Protein AF-A0A7G2C4F8-F1 (afdb_monomer_lite)

Foldseek 3Di:
DDDDDDDDDDDDDDDDDDDDDDDDDDDDDDDDDDDDDDDDDDDDDDDDDDDDDDDDDDDDDDDPCVQPLVCVVPVVVPQLSVVVVVLVVLVVVLVVVVVVVNVVSVVVNVPDDLEEETPCPPPADALVRVVVSQVSVQVVVVVVCVVQVKDWDKDWDWDDDQFKIKIKIKIFIQNPPDPDTDTDIDIHIYMYTHNNDD

pLDDT: mean 73.01, std 25.83, range [29.92, 98.0]

Sequence (198 aa):
MVTLSCLFHRHALRPLFAGFLLPHFFFFSNCSSKNRNIVMGCKSTKTKDSHTGGGAGGKASPQNESSEFLILANKQQHPVAKKLLEEWTTFAVVQEKRHAGDQAAVQAYQQRSKDVWADTENQPVTHRSVDYVGKVFLEYIRADLLERGWGGNFDYKVAGVTTQGFLKANVNVDTAFSDEPEEVEWEIKIHYHSSGAS

Radius of gyration: 28.95 Å; chains: 1; bounding box: 80×66×76 Å

Organism: NCBI:txid59799

Secondary structure (DSSP, 8-state):
-------------------------------------------------------------S--TT-HHHIIIIIS--HHHHHHHHHHHHHHHHHHHHHTT-HHHHHHHHTS-SEEE---SSS-B-HHHHHHHHHHHHHHHHHHHHHHT-EEEEEEEEEEETTEEEEEEEEEEE--SSSS--EEEEEEEEEEEB-S--

Structure (mmCIF, N/CA/C/O backbone):
data_AF-A0A7G2C4F8-F1
#
_entry.id   AF-A0A7G2C4F8-F1
#
loop_
_atom_site.group_PDB
_atom_site.id
_atom_site.type_symbol
_atom_site.label_atom_id
_atom_site.label_alt_id
_atom_site.label_comp_id
_atom_site.label_asym_id
_atom_site.label_entity_id
_atom_site.label_seq_id
_atom_site.pdbx_PDB_ins_code
_atom_site.Cartn_x
_atom_site.Cartn_y
_atom_site.Cartn_z
_atom_site.occupancy
_atom_site.B_iso_or_equiv
_atom_site.auth_seq_id
_atom_site.auth_comp_id
_atom_site.auth_asym_id
_atom_site.auth_atom_id
_atom_site.pdbx_PDB_model_num
ATOM 1 N N . MET A 1 1 ? 50.134 22.889 -9.874 1.00 39.91 1 MET A N 1
ATOM 2 C CA . MET A 1 1 ? 50.174 22.352 -11.255 1.00 39.91 1 MET A CA 1
ATOM 3 C C . MET A 1 1 ? 50.370 20.854 -11.103 1.00 39.91 1 MET A C 1
ATOM 5 O O . MET A 1 1 ? 51.349 20.477 -10.488 1.00 39.91 1 MET A O 1
ATOM 9 N N . VAL A 1 2 ? 49.427 19.977 -11.435 1.00 32.22 2 VAL A N 1
ATOM 10 C CA . VAL A 1 2 ? 48.819 19.785 -12.757 1.00 32.22 2 VAL A CA 1
ATOM 11 C C . VAL A 1 2 ? 47.361 19.334 -12.604 1.00 32.22 2 VAL A C 1
ATOM 13 O O . VAL A 1 2 ? 47.056 18.429 -11.835 1.00 32.22 2 VAL A O 1
ATOM 16 N N . THR A 1 3 ? 46.483 20.000 -13.347 1.00 37.62 3 THR A N 1
ATOM 17 C CA . THR A 1 3 ? 45.072 19.677 -13.578 1.00 37.62 3 THR A CA 1
ATOM 18 C C . THR A 1 3 ? 44.999 18.650 -14.707 1.00 37.62 3 THR A C 1
ATOM 20 O O . THR A 1 3 ? 45.651 18.859 -15.730 1.00 37.62 3 THR A O 1
ATOM 23 N N . LEU A 1 4 ? 44.206 17.583 -14.579 1.00 29.92 4 LEU A N 1
ATOM 24 C CA . LEU A 1 4 ? 43.887 16.713 -15.715 1.00 29.92 4 LEU A CA 1
ATOM 25 C C . LEU A 1 4 ? 42.368 16.558 -15.835 1.00 29.92 4 LEU A C 1
ATOM 27 O O . LEU A 1 4 ? 41.741 15.740 -15.168 1.00 29.92 4 LEU A O 1
ATOM 31 N N . SER A 1 5 ? 41.793 17.414 -16.676 1.00 32.53 5 SER A N 1
ATOM 32 C CA . SER A 1 5 ? 40.416 17.341 -17.155 1.00 32.53 5 SER A CA 1
ATOM 33 C C . SER A 1 5 ? 40.373 16.432 -18.382 1.00 32.53 5 SER A C 1
ATOM 35 O O . SER A 1 5 ? 41.023 16.735 -19.382 1.00 32.53 5 SER A O 1
ATOM 37 N N . CYS A 1 6 ? 39.589 15.356 -18.348 1.00 31.48 6 CYS A N 1
ATOM 38 C CA . CYS A 1 6 ? 39.268 14.591 -19.553 1.00 31.48 6 CYS A CA 1
ATOM 39 C C . CYS A 1 6 ? 37.995 15.159 -20.191 1.00 31.48 6 CYS A C 1
ATOM 41 O O . CYS A 1 6 ? 36.884 14.965 -19.701 1.00 31.48 6 CYS A O 1
ATOM 43 N N . LEU A 1 7 ? 38.195 15.896 -21.285 1.00 36.47 7 LEU A N 1
ATOM 44 C CA . LEU A 1 7 ? 37.170 16.365 -22.212 1.00 36.47 7 LEU A CA 1
ATOM 45 C C . LEU A 1 7 ? 36.640 15.177 -23.037 1.00 36.47 7 LEU A C 1
ATOM 47 O O . LEU A 1 7 ? 37.412 14.499 -23.713 1.00 36.47 7 LEU A O 1
ATOM 51 N N . PHE A 1 8 ? 35.323 14.968 -23.043 1.00 31.22 8 PHE A N 1
ATOM 52 C CA . PHE A 1 8 ? 34.646 14.105 -24.013 1.00 31.22 8 PHE A CA 1
ATOM 53 C C . PHE A 1 8 ? 34.633 14.784 -25.391 1.00 31.22 8 PHE A C 1
ATOM 55 O O . PHE A 1 8 ? 34.023 15.841 -25.559 1.00 31.22 8 PHE A O 1
ATOM 62 N N . HIS A 1 9 ? 35.266 14.166 -26.390 1.00 32.91 9 HIS A N 1
ATOM 63 C CA . HIS A 1 9 ? 35.095 14.530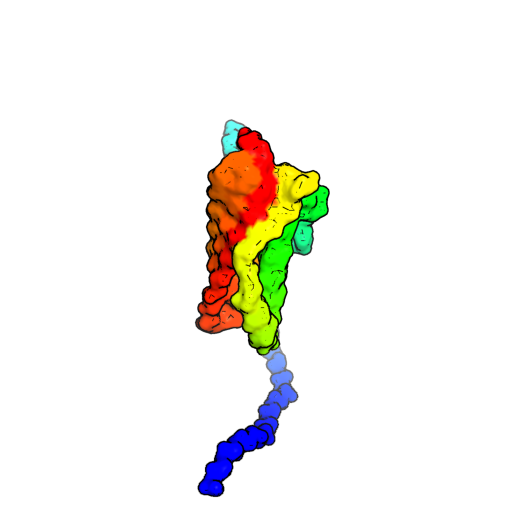 -27.795 1.00 32.91 9 HIS A CA 1
ATOM 64 C C . HIS A 1 9 ? 34.116 13.550 -28.449 1.00 32.91 9 HIS A C 1
ATOM 66 O O . HIS A 1 9 ? 34.386 12.356 -28.571 1.00 32.91 9 HIS A O 1
ATOM 72 N N . ARG A 1 10 ? 32.948 14.070 -28.839 1.00 35.94 10 ARG A N 1
ATOM 73 C CA . ARG A 1 10 ? 31.963 13.388 -29.683 1.00 35.94 10 ARG A CA 1
ATOM 74 C C . ARG A 1 10 ? 32.579 13.132 -31.058 1.00 35.94 10 ARG A C 1
ATOM 76 O O . ARG A 1 10 ? 32.946 14.088 -31.732 1.00 35.94 10 ARG A O 1
ATOM 83 N N . HIS A 1 11 ? 32.562 11.886 -31.519 1.00 36.53 11 HIS A N 1
ATOM 84 C CA . HIS A 1 11 ? 32.565 11.602 -32.949 1.00 36.53 11 HIS A CA 1
ATOM 85 C C . HIS A 1 11 ? 31.383 10.708 -33.305 1.00 36.53 11 HIS A C 1
ATOM 87 O O . HIS A 1 11 ? 31.214 9.606 -32.792 1.00 36.53 11 HIS A O 1
ATOM 93 N N . ALA A 1 12 ? 30.536 11.266 -34.163 1.00 36.78 12 ALA A N 1
ATOM 94 C CA . ALA A 1 12 ? 29.378 10.641 -34.761 1.00 36.78 12 ALA A CA 1
ATOM 95 C C . ALA A 1 12 ? 29.803 9.667 -35.864 1.00 36.78 12 ALA A C 1
ATOM 97 O O . ALA A 1 12 ? 30.591 10.048 -36.726 1.00 36.78 12 ALA A O 1
ATOM 98 N N . LEU A 1 13 ? 29.193 8.481 -35.897 1.00 36.38 13 LEU A N 1
ATOM 99 C CA . LEU A 1 13 ? 29.071 7.663 -37.102 1.00 36.38 13 LEU A CA 1
ATOM 100 C C . LEU A 1 13 ? 27.675 7.020 -37.133 1.00 36.38 13 LEU A C 1
ATOM 102 O O . LEU A 1 13 ? 27.324 6.191 -36.299 1.00 36.38 13 LEU A O 1
ATOM 106 N N . ARG A 1 14 ? 26.874 7.466 -38.106 1.00 40.66 14 ARG A N 1
ATOM 107 C CA . ARG A 1 14 ? 25.650 6.817 -38.598 1.00 40.66 14 ARG A CA 1
ATOM 108 C C . ARG A 1 14 ? 26.023 5.614 -39.478 1.00 40.66 14 ARG A C 1
ATOM 110 O O . ARG A 1 14 ? 27.001 5.713 -40.216 1.00 40.66 14 ARG A O 1
ATOM 117 N N . PRO A 1 15 ? 25.138 4.615 -39.579 1.00 41.50 15 PRO A N 1
ATOM 118 C CA . PRO A 1 15 ? 24.828 3.990 -40.869 1.00 41.50 15 PRO A CA 1
ATOM 119 C C . PRO A 1 15 ? 23.318 4.145 -41.149 1.00 41.50 15 PRO A C 1
ATOM 121 O O . PRO A 1 15 ? 22.481 3.825 -40.315 1.00 41.50 15 PRO A O 1
ATOM 124 N N . LEU A 1 16 ? 22.906 4.927 -42.152 1.00 38.81 16 LEU A N 1
ATOM 125 C CA . LEU A 1 16 ? 22.631 4.514 -43.540 1.00 38.81 16 LEU A CA 1
ATOM 126 C C . LEU A 1 16 ? 21.684 3.303 -43.660 1.00 38.81 16 LEU A C 1
ATOM 128 O O . LEU A 1 16 ? 22.104 2.156 -43.733 1.00 38.81 16 LEU A O 1
ATOM 132 N N . PHE A 1 17 ? 20.390 3.627 -43.737 1.00 34.94 17 PHE A N 1
ATOM 133 C CA . PHE A 1 17 ? 19.327 2.838 -44.363 1.00 34.94 17 PHE A CA 1
ATOM 134 C C . PHE A 1 17 ? 19.481 2.886 -45.894 1.00 34.94 17 PHE A C 1
ATOM 136 O O . PHE A 1 17 ? 19.516 3.990 -46.435 1.00 34.94 17 PHE A O 1
ATOM 143 N N . ALA A 1 18 ? 19.497 1.733 -46.576 1.00 33.59 18 ALA A N 1
ATOM 144 C CA . ALA A 1 18 ? 18.970 1.537 -47.941 1.00 33.59 18 ALA A CA 1
ATOM 145 C C . ALA A 1 18 ? 19.152 0.079 -48.425 1.00 33.59 18 ALA A C 1
ATOM 147 O O . ALA A 1 18 ? 20.214 -0.503 -48.233 1.00 33.59 18 ALA A O 1
ATOM 148 N N . GLY A 1 19 ? 18.138 -0.452 -49.124 1.00 32.53 19 GLY A N 1
ATOM 149 C CA . GLY A 1 19 ? 18.163 -1.716 -49.889 1.00 32.53 19 GLY A CA 1
ATOM 150 C C . GLY A 1 19 ? 17.173 -2.743 -49.327 1.00 32.53 19 GLY A C 1
ATOM 151 O O . GLY A 1 19 ? 17.506 -3.459 -48.397 1.00 32.53 19 GLY A O 1
ATOM 152 N N . PHE A 1 20 ? 15.885 -2.770 -49.690 1.00 36.44 20 PHE A N 1
ATOM 153 C CA . PHE A 1 20 ? 15.313 -3.111 -51.005 1.00 36.44 20 PHE A CA 1
ATOM 154 C C . PHE A 1 20 ? 15.912 -4.395 -51.599 1.00 36.44 20 PHE A C 1
ATOM 156 O O . PHE A 1 20 ? 17.009 -4.337 -52.140 1.00 36.44 20 PHE A O 1
ATOM 163 N N . LEU A 1 21 ? 15.171 -5.513 -51.500 1.00 37.00 21 LEU A N 1
ATOM 164 C CA . LEU A 1 21 ? 15.036 -6.587 -52.506 1.00 37.00 21 LEU A CA 1
ATOM 165 C C . LEU A 1 21 ? 14.100 -7.710 -51.990 1.00 37.00 21 LEU A C 1
ATOM 167 O O . LEU A 1 21 ? 14.488 -8.562 -51.199 1.00 37.00 21 LEU A O 1
ATOM 171 N N . LEU A 1 22 ? 12.851 -7.700 -52.470 1.00 40.34 22 LEU A N 1
ATOM 172 C CA . LEU A 1 22 ? 12.051 -8.905 -52.768 1.00 40.34 22 LEU A CA 1
ATOM 173 C C . LEU A 1 22 ? 12.668 -9.581 -54.016 1.00 40.34 22 LEU A C 1
ATOM 175 O O . LEU A 1 22 ? 13.232 -8.835 -54.825 1.00 40.34 22 LEU A O 1
ATOM 179 N N . PRO A 1 23 ? 12.540 -10.912 -54.260 1.00 48.38 23 PRO A N 1
ATOM 180 C CA . PRO A 1 23 ? 11.245 -11.492 -54.664 1.00 48.38 23 PRO A CA 1
ATOM 181 C C . PRO A 1 23 ? 11.036 -13.019 -54.430 1.00 48.38 23 PRO A C 1
ATOM 183 O O . PRO A 1 23 ? 11.896 -13.724 -53.920 1.00 48.38 23 PRO A O 1
ATOM 186 N N . HIS A 1 24 ? 9.875 -13.489 -54.919 1.00 39.69 24 HIS A N 1
ATOM 187 C CA . HIS A 1 24 ? 9.502 -14.853 -55.358 1.00 39.69 24 HIS A CA 1
ATOM 188 C C . HIS A 1 24 ? 8.609 -15.728 -54.457 1.00 39.69 24 HIS A C 1
ATOM 190 O O . HIS A 1 24 ? 9.049 -16.541 -53.654 1.00 39.69 24 HIS A O 1
ATOM 196 N N . PHE A 1 25 ? 7.302 -15.582 -54.714 1.00 37.16 25 PHE A N 1
ATOM 197 C CA . PHE A 1 25 ? 6.383 -16.640 -55.155 1.00 37.16 25 PHE A CA 1
ATOM 198 C C . PHE A 1 25 ? 6.901 -18.087 -55.098 1.00 37.16 25 PHE A C 1
ATOM 200 O O . PHE A 1 25 ? 7.722 -18.479 -55.921 1.00 37.16 25 PHE A O 1
ATOM 207 N N . PHE A 1 26 ? 6.240 -18.915 -54.286 1.00 38.44 26 PHE A N 1
ATOM 208 C CA . PHE A 1 26 ? 5.950 -20.300 -54.653 1.00 38.44 26 PHE A CA 1
ATOM 209 C C . PHE A 1 26 ? 4.481 -20.619 -54.365 1.00 38.44 26 PHE A C 1
ATOM 211 O O . PHE A 1 26 ? 4.021 -20.629 -53.227 1.00 38.44 26 PHE A O 1
ATOM 218 N N . PHE A 1 27 ? 3.757 -20.859 -55.454 1.00 36.06 27 PHE A N 1
ATOM 219 C CA . PHE A 1 27 ? 2.474 -21.543 -55.501 1.00 36.06 27 PHE A CA 1
ATOM 220 C C . PHE A 1 27 ? 2.766 -23.048 -55.466 1.00 36.06 27 PHE A C 1
ATOM 222 O O . PHE A 1 27 ? 3.510 -23.530 -56.317 1.00 36.06 27 PHE A O 1
ATOM 229 N N . PHE A 1 28 ? 2.138 -23.801 -54.564 1.00 40.38 28 PHE A N 1
ATOM 230 C CA . PHE A 1 28 ? 1.872 -25.218 -54.808 1.00 40.38 28 PHE A CA 1
ATOM 231 C C . PHE A 1 28 ? 0.409 -25.524 -54.508 1.00 40.38 28 PHE A C 1
ATOM 233 O O . PHE A 1 28 ? -0.059 -25.504 -53.374 1.00 40.38 28 PHE A O 1
ATOM 240 N N . SER A 1 29 ? -0.297 -25.782 -55.603 1.00 37.78 29 SER A N 1
ATOM 241 C CA . SER A 1 29 ? -1.571 -26.475 -55.675 1.00 37.78 29 SER A CA 1
ATOM 242 C C . SER A 1 29 ? -1.352 -27.958 -55.377 1.00 37.78 29 SER A C 1
ATOM 244 O O . SER A 1 29 ? -0.444 -28.563 -55.947 1.00 37.78 29 SER A O 1
ATOM 246 N N . ASN A 1 30 ? -2.215 -28.560 -54.559 1.00 35.09 30 ASN A N 1
ATOM 247 C CA . ASN A 1 30 ? -2.731 -29.885 -54.887 1.00 35.09 30 ASN A CA 1
ATOM 248 C C . ASN A 1 30 ? -4.078 -30.142 -54.201 1.00 35.09 30 ASN A C 1
ATOM 250 O O . ASN A 1 30 ? -4.173 -30.332 -52.991 1.00 35.09 30 ASN A O 1
ATOM 254 N N . CYS A 1 31 ? -5.125 -30.162 -55.020 1.00 34.06 31 CYS A N 1
ATOM 255 C CA . CYS A 1 31 ? -6.370 -30.859 -54.736 1.00 34.06 31 CYS A CA 1
ATOM 256 C C . CYS A 1 31 ? -6.148 -32.366 -54.925 1.00 34.06 31 CYS A C 1
ATOM 258 O O . CYS A 1 31 ? -5.639 -32.779 -55.963 1.00 34.06 31 CYS A O 1
ATOM 260 N N . SER A 1 32 ? -6.641 -33.199 -54.008 1.00 35.41 32 SER A N 1
ATOM 261 C CA . SER A 1 32 ? -7.098 -34.539 -54.384 1.00 35.41 32 SER A CA 1
ATOM 262 C C . SER A 1 32 ? -8.288 -34.977 -53.539 1.00 35.41 32 SER A C 1
ATOM 264 O O . SER A 1 32 ? -8.357 -34.772 -52.331 1.00 35.41 32 SER A O 1
ATOM 266 N N . SER A 1 33 ? -9.255 -35.528 -54.258 1.00 36.47 33 SER A N 1
ATOM 267 C CA . SER A 1 33 ? -10.646 -35.786 -53.915 1.00 36.47 33 SER A CA 1
ATOM 268 C C . SER A 1 33 ? -10.858 -37.266 -53.592 1.00 36.47 33 SER A C 1
ATOM 270 O O . SER A 1 33 ? -10.299 -38.109 -54.292 1.00 36.47 33 SER A O 1
ATOM 272 N N . LYS A 1 34 ? -11.721 -37.582 -52.610 1.00 37.16 34 LYS A N 1
ATOM 273 C CA . LYS A 1 34 ? -12.908 -38.464 -52.766 1.00 37.16 34 LYS A CA 1
ATOM 274 C C . LYS A 1 34 ? -13.505 -38.913 -51.420 1.00 37.16 34 LYS A C 1
ATOM 276 O O . LYS A 1 34 ? -13.040 -39.847 -50.782 1.00 37.16 34 LYS A O 1
ATOM 281 N N . ASN A 1 35 ? -14.599 -38.248 -51.058 1.00 40.53 35 ASN A N 1
ATOM 282 C CA . ASN A 1 35 ? -15.946 -38.797 -50.856 1.00 40.53 35 ASN A CA 1
ATOM 283 C C . ASN A 1 35 ? -16.100 -40.271 -50.400 1.00 40.53 35 ASN A C 1
ATOM 285 O O . ASN A 1 35 ? -15.883 -41.176 -51.206 1.00 40.53 35 ASN A O 1
ATOM 289 N N . ARG A 1 36 ? -16.680 -40.493 -49.207 1.00 40.25 36 ARG A N 1
ATOM 290 C CA . ARG A 1 36 ? -17.703 -41.535 -48.972 1.00 40.25 36 ARG A CA 1
ATOM 291 C C . ARG A 1 36 ? -18.763 -41.059 -47.970 1.00 40.25 36 ARG A C 1
ATOM 293 O O . ARG A 1 36 ? -18.469 -40.387 -46.991 1.00 40.25 36 ARG A O 1
ATOM 300 N N . ASN A 1 37 ? -19.995 -41.420 -48.311 1.00 35.03 37 ASN A N 1
ATOM 301 C CA . ASN A 1 37 ? -21.278 -41.037 -47.737 1.00 35.03 37 ASN A CA 1
ATOM 302 C C . ASN A 1 37 ? -21.539 -41.606 -46.325 1.00 35.03 37 ASN A C 1
ATOM 304 O O . ASN A 1 37 ? -21.193 -42.750 -46.049 1.00 35.03 37 ASN A O 1
ATOM 308 N N . ILE A 1 38 ? -22.211 -40.781 -45.507 1.00 46.59 38 ILE A N 1
ATOM 309 C CA . ILE A 1 38 ? -23.450 -41.012 -44.724 1.00 46.59 38 ILE A CA 1
ATOM 310 C C . ILE A 1 38 ? -23.723 -42.442 -44.223 1.00 46.59 38 ILE A C 1
ATOM 312 O O . ILE A 1 38 ? -23.950 -43.308 -45.054 1.00 46.59 38 ILE A O 1
ATOM 316 N N . VAL A 1 39 ? -23.935 -42.613 -42.904 1.00 35.94 39 VAL A N 1
ATOM 317 C CA . VAL A 1 39 ? -25.147 -43.247 -42.319 1.00 35.94 39 VAL A CA 1
ATOM 318 C C . VAL A 1 39 ? -25.409 -42.688 -40.908 1.00 35.94 39 VAL A C 1
ATOM 320 O O . VAL A 1 39 ? -24.517 -42.625 -40.067 1.00 35.94 39 VAL A O 1
ATOM 323 N N . MET A 1 40 ? -26.663 -42.280 -40.682 1.00 40.09 40 MET A N 1
ATOM 324 C CA . MET A 1 40 ? -27.246 -41.838 -39.413 1.00 40.09 40 MET A CA 1
ATOM 325 C C . MET A 1 40 ? -27.289 -42.933 -38.340 1.00 40.09 40 MET A C 1
ATOM 327 O O . MET A 1 40 ? -27.600 -44.084 -38.628 1.00 40.09 40 MET A O 1
ATOM 331 N N . GLY A 1 41 ? -27.135 -42.531 -37.077 1.00 34.00 41 GLY A N 1
ATOM 332 C CA . GLY A 1 41 ? -27.402 -43.390 -35.925 1.00 34.00 41 GLY A CA 1
ATOM 333 C C . GLY A 1 41 ? -27.608 -42.596 -34.639 1.00 34.00 41 GLY A C 1
ATOM 334 O O . GLY A 1 41 ? -26.753 -42.603 -33.762 1.00 34.00 41 GLY A O 1
ATOM 335 N N . CYS A 1 42 ? -28.743 -41.905 -34.511 1.00 41.34 42 CYS A N 1
ATOM 336 C CA . CYS A 1 42 ? -29.233 -41.436 -33.213 1.00 41.34 42 CYS A CA 1
ATOM 337 C C . CYS A 1 42 ? -29.552 -42.635 -32.303 1.00 41.34 42 CYS A C 1
ATOM 339 O O . CYS A 1 42 ? -30.288 -43.520 -32.740 1.00 41.34 42 CYS A O 1
ATOM 341 N N . LYS A 1 43 ? -29.087 -42.616 -31.040 1.00 40.88 43 LYS A N 1
ATOM 342 C CA . LYS A 1 43 ? -29.825 -43.081 -29.840 1.00 40.88 43 LYS A CA 1
ATOM 343 C C . LYS A 1 43 ? -29.063 -42.780 -28.530 1.00 40.88 43 LYS A C 1
ATOM 345 O O . LYS A 1 43 ? -28.021 -43.354 -28.252 1.00 40.88 43 LYS A O 1
ATOM 350 N N . SER A 1 44 ? -29.652 -41.851 -27.774 1.00 38.81 44 SER A N 1
ATOM 351 C CA . SER A 1 44 ? -29.722 -41.625 -26.317 1.00 38.81 44 SER A CA 1
ATOM 352 C C . SER A 1 44 ? -28.728 -42.304 -25.353 1.00 38.81 44 SER A C 1
ATOM 354 O O . SER A 1 44 ? -28.687 -43.525 -25.259 1.00 38.81 44 SER A O 1
ATOM 356 N N . THR A 1 45 ? -28.110 -41.533 -24.444 1.00 37.50 45 THR A N 1
ATOM 357 C CA . THR A 1 45 ? -28.541 -41.366 -23.026 1.00 37.50 45 THR A CA 1
ATOM 358 C C . THR A 1 45 ? -27.466 -40.689 -22.146 1.00 37.50 45 THR A C 1
ATOM 360 O O . THR A 1 45 ? -26.274 -40.841 -22.382 1.00 37.50 45 THR A O 1
ATOM 363 N N . LYS A 1 46 ? -27.950 -40.033 -21.075 1.00 37.16 46 LYS A N 1
ATOM 364 C CA . LYS A 1 46 ? -27.282 -39.508 -19.860 1.00 37.16 46 LYS A CA 1
ATOM 365 C C . LYS A 1 46 ? -26.674 -38.098 -19.894 1.00 37.16 46 LYS A C 1
ATOM 367 O O . LYS A 1 46 ? -25.491 -37.890 -20.127 1.00 37.16 46 LYS A O 1
ATOM 372 N N . THR A 1 47 ? -27.515 -37.159 -19.466 1.00 41.34 47 THR A N 1
ATOM 373 C CA . THR A 1 47 ? -27.165 -36.023 -18.607 1.00 41.34 47 THR A CA 1
ATOM 374 C C . THR A 1 47 ? -26.247 -36.454 -17.457 1.00 41.34 47 THR A C 1
ATOM 376 O O . THR A 1 47 ? -26.575 -37.384 -16.714 1.00 41.34 47 THR A O 1
ATOM 379 N N . LYS A 1 48 ? -25.137 -35.736 -17.274 1.00 37.38 48 LYS A N 1
ATOM 380 C CA . LYS A 1 48 ? -24.508 -35.518 -15.970 1.00 37.38 48 LYS A CA 1
ATOM 381 C C . LYS A 1 48 ? -23.740 -34.201 -16.020 1.00 37.38 48 LYS A C 1
ATOM 383 O O . LYS A 1 48 ? -22.833 -34.049 -16.832 1.00 37.38 48 LYS A O 1
ATOM 388 N N . ASP A 1 49 ? -24.142 -33.275 -15.162 1.00 43.25 49 ASP A N 1
ATOM 389 C CA . ASP A 1 49 ? -23.453 -32.019 -14.906 1.00 43.25 49 ASP A CA 1
ATOM 390 C C . ASP A 1 49 ? -21.992 -32.260 -14.514 1.00 43.25 49 ASP A C 1
ATOM 392 O O . ASP A 1 49 ? -21.690 -33.077 -13.637 1.00 43.25 49 ASP A O 1
ATOM 396 N N . SER A 1 50 ? -21.089 -31.494 -15.118 1.00 37.50 50 SER A N 1
ATOM 397 C CA . SER A 1 50 ? -19.785 -31.204 -14.535 1.00 37.50 50 SER A CA 1
ATOM 398 C C . SER A 1 50 ? -19.439 -29.743 -14.789 1.00 37.50 50 SER A C 1
ATOM 400 O O . SER A 1 50 ? -19.128 -29.336 -15.907 1.00 37.50 50 SER A O 1
ATOM 402 N N . HIS A 1 51 ? -19.501 -28.973 -13.706 1.00 41.31 51 HIS A N 1
ATOM 403 C CA . HIS A 1 51 ? -18.730 -27.759 -13.502 1.00 41.31 51 HIS A CA 1
ATOM 404 C C . HIS A 1 51 ? -17.258 -27.926 -13.922 1.00 41.31 51 HIS A C 1
ATOM 406 O O . HIS A 1 51 ? -16.712 -29.027 -13.893 1.00 41.31 51 HIS A O 1
ATOM 412 N N . THR A 1 52 ? -16.622 -26.774 -14.153 1.00 39.69 52 THR A N 1
ATOM 413 C CA . THR A 1 52 ? -15.183 -26.503 -14.334 1.00 39.69 52 THR A CA 1
ATOM 414 C C . THR A 1 52 ? -14.570 -26.808 -15.701 1.00 39.69 52 THR A C 1
ATOM 416 O O . THR A 1 52 ? -14.547 -27.936 -16.172 1.00 39.69 52 THR A O 1
ATOM 419 N N . GLY A 1 53 ? -13.996 -25.763 -16.305 1.00 30.42 53 GLY A N 1
ATOM 420 C CA . GLY A 1 53 ? -13.134 -25.874 -17.479 1.00 30.42 53 GLY A CA 1
ATOM 421 C C . GLY A 1 53 ? -12.943 -24.534 -18.172 1.00 30.42 53 GLY A C 1
ATOM 422 O O . GLY A 1 53 ? -13.740 -24.178 -19.027 1.00 30.42 53 GLY A O 1
ATOM 423 N N . GLY A 1 54 ? -11.920 -23.786 -17.756 1.00 35.94 54 GLY A N 1
ATOM 424 C CA . GLY A 1 54 ? -11.615 -22.424 -18.188 1.00 35.94 54 GLY A CA 1
ATOM 425 C C . GLY A 1 54 ? -11.584 -22.204 -19.702 1.00 35.94 54 GLY A C 1
ATOM 426 O O . GLY A 1 54 ? -10.992 -22.971 -20.457 1.00 35.94 54 GLY A O 1
ATOM 427 N N . GLY A 1 55 ? -12.178 -21.087 -20.116 1.00 30.39 55 GLY A N 1
ATOM 428 C CA . GLY A 1 55 ? -11.988 -20.486 -21.427 1.00 30.39 55 GLY A CA 1
ATOM 429 C C . GLY A 1 55 ? -11.277 -19.155 -21.255 1.00 30.39 55 GLY A C 1
ATOM 430 O O . GLY A 1 55 ? -11.886 -18.175 -20.834 1.00 30.39 55 GLY A O 1
ATOM 431 N N . ALA A 1 56 ? -9.981 -19.149 -21.555 1.00 48.19 56 ALA A N 1
ATOM 432 C CA . ALA A 1 56 ? -9.185 -17.949 -21.729 1.00 48.19 56 ALA A CA 1
ATOM 433 C C . ALA A 1 56 ? -9.871 -17.014 -22.738 1.00 48.19 56 ALA A C 1
ATOM 435 O O . ALA A 1 56 ? -10.087 -17.370 -23.895 1.00 48.19 56 ALA A O 1
ATOM 436 N N . GLY A 1 57 ? -10.206 -15.816 -22.275 1.00 33.88 57 GLY A N 1
ATOM 437 C CA . GLY A 1 57 ? -10.797 -14.750 -23.071 1.00 33.88 57 GLY A CA 1
ATOM 438 C C . GLY A 1 57 ? -10.306 -13.417 -22.539 1.00 33.88 57 GLY A C 1
ATOM 439 O O . GLY A 1 57 ? -11.065 -12.656 -21.952 1.00 33.88 57 GLY A O 1
ATOM 440 N N . GLY A 1 58 ? -9.001 -13.180 -22.679 1.00 47.31 58 GLY A N 1
ATOM 441 C CA . GLY A 1 58 ? -8.382 -11.913 -22.330 1.00 47.31 58 GLY A CA 1
ATOM 442 C C . GLY A 1 58 ? -8.971 -10.779 -23.158 1.00 47.31 58 GLY A C 1
ATOM 443 O O . GLY A 1 58 ? -8.756 -10.733 -24.364 1.00 47.31 58 GLY A O 1
ATOM 444 N N . LYS A 1 59 ? -9.678 -9.871 -22.481 1.00 38.69 59 LYS A N 1
ATOM 445 C CA . LYS A 1 59 ? -9.643 -8.417 -22.684 1.00 38.69 59 LYS A CA 1
ATOM 446 C C . LYS A 1 59 ? -10.121 -7.745 -21.398 1.00 38.69 59 LYS A C 1
ATOM 448 O O . LYS A 1 59 ? -11.315 -7.545 -21.210 1.00 38.69 59 LYS A O 1
ATOM 453 N N . ALA A 1 60 ? -9.183 -7.393 -20.528 1.00 39.53 60 ALA A N 1
ATOM 454 C CA . ALA A 1 60 ? -9.415 -6.407 -19.483 1.00 39.5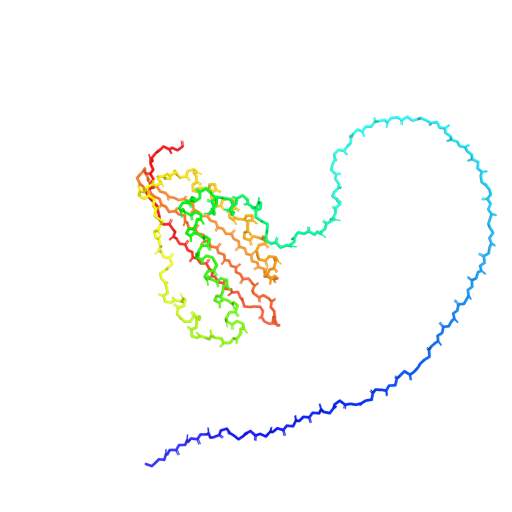3 60 ALA A CA 1
ATOM 455 C C . ALA A 1 60 ? -8.154 -5.551 -19.324 1.00 39.53 60 ALA A C 1
ATOM 457 O O . ALA A 1 60 ? -7.245 -5.882 -18.578 1.00 39.53 60 ALA A O 1
ATOM 458 N N . SER A 1 61 ? -8.099 -4.481 -20.104 1.00 41.81 61 SER A N 1
ATOM 459 C CA . SER A 1 61 ? -7.452 -3.202 -19.790 1.00 41.81 61 SER A CA 1
ATOM 460 C C . SER A 1 61 ? -8.238 -2.195 -20.646 1.00 41.81 61 SER A C 1
ATOM 462 O O . SER A 1 61 ? -8.569 -2.529 -21.792 1.00 41.81 61 SER A O 1
ATOM 464 N N . PRO A 1 62 ? -8.729 -1.075 -20.093 1.00 39.94 62 PRO A N 1
ATOM 465 C CA . PRO A 1 62 ? -8.019 -0.169 -19.195 1.00 39.94 62 PRO A CA 1
ATOM 466 C C . PRO A 1 62 ? -8.697 -0.054 -17.828 1.00 39.94 62 PRO A C 1
ATOM 468 O O . PRO A 1 62 ? -9.912 -0.191 -17.755 1.00 39.94 62 PRO A O 1
ATOM 471 N N . GLN A 1 63 ? -7.923 0.206 -16.769 1.00 46.78 63 GLN A N 1
ATOM 472 C CA . GLN A 1 63 ? -8.414 0.598 -15.439 1.00 46.78 63 GLN A CA 1
ATOM 473 C C . GLN A 1 63 ? -9.645 -0.186 -14.992 1.00 46.78 63 GLN A C 1
ATOM 475 O O . GLN A 1 63 ? -10.785 0.230 -15.200 1.00 46.78 63 GLN A O 1
ATOM 480 N N . ASN A 1 64 ? -9.434 -1.328 -14.342 1.00 53.16 64 ASN A N 1
ATOM 481 C CA . ASN A 1 64 ? -10.544 -2.030 -13.728 1.00 53.16 64 ASN A CA 1
ATOM 482 C C . ASN A 1 64 ? -11.091 -1.200 -12.545 1.00 53.16 64 ASN A C 1
ATOM 484 O O . ASN A 1 64 ? -10.817 -1.508 -11.393 1.00 53.16 64 ASN A O 1
ATOM 488 N N . GLU A 1 65 ? -11.880 -0.152 -12.808 1.00 50.62 65 GLU A N 1
ATOM 489 C CA . GLU A 1 65 ? -12.608 0.652 -11.814 1.00 50.62 65 GLU A CA 1
ATOM 490 C C . GLU A 1 65 ? -13.604 -0.194 -10.997 1.00 50.62 65 GLU A C 1
ATOM 492 O O . GLU A 1 65 ? -14.235 0.302 -10.056 1.00 50.62 65 GLU A O 1
ATOM 497 N N . SER A 1 66 ? -13.762 -1.471 -11.371 1.00 57.66 66 SER A N 1
ATOM 498 C CA . SER A 1 66 ? -14.490 -2.488 -10.620 1.00 57.66 66 SER A CA 1
ATOM 499 C C . SER A 1 66 ? -13.616 -3.302 -9.661 1.00 57.66 66 SER A C 1
ATOM 501 O O . SER A 1 66 ? -14.148 -4.155 -8.957 1.00 57.66 66 SER A O 1
ATOM 503 N N . SER A 1 67 ? -12.304 -3.033 -9.573 1.00 83.44 67 SER A N 1
ATOM 504 C CA . SER A 1 67 ? -11.477 -3.636 -8.529 1.00 83.44 67 SER A CA 1
ATOM 505 C C . SER A 1 67 ? -11.990 -3.172 -7.169 1.00 83.44 67 SER A C 1
ATOM 507 O O . SER A 1 67 ? -12.189 -1.981 -6.910 1.00 83.44 67 SER A O 1
ATOM 509 N N . GLU A 1 68 ? -12.238 -4.139 -6.295 1.00 93.94 68 GLU A N 1
ATOM 510 C CA . GLU A 1 68 ? -12.795 -3.898 -4.969 1.00 93.94 68 GLU A CA 1
ATOM 511 C C . GLU A 1 68 ? -11.917 -2.928 -4.165 1.00 93.94 68 GLU A C 1
ATOM 513 O O . GLU A 1 68 ? -12.424 -2.017 -3.510 1.00 93.94 68 GLU A O 1
ATOM 518 N N . PHE A 1 69 ? -10.593 -3.026 -4.323 1.00 96.06 69 PHE A N 1
ATOM 519 C CA . PHE A 1 69 ? -9.644 -2.083 -3.739 1.00 96.06 69 PHE A CA 1
ATOM 520 C C . PHE A 1 69 ? -9.834 -0.645 -4.240 1.00 96.06 69 PHE A C 1
ATOM 522 O O . PHE A 1 69 ? -9.886 0.281 -3.429 1.00 96.06 69 PHE A O 1
ATOM 529 N N . LEU A 1 70 ? -9.974 -0.430 -5.553 1.00 94.88 70 LEU A N 1
ATOM 530 C CA . LEU A 1 70 ? -10.185 0.915 -6.100 1.00 94.88 70 LEU A 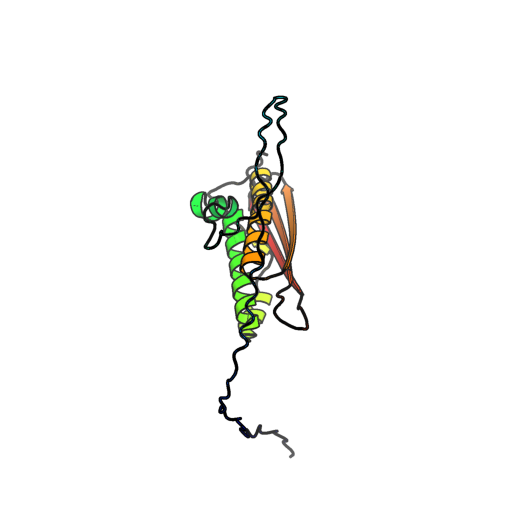CA 1
ATOM 531 C C . LEU A 1 70 ? -11.537 1.494 -5.665 1.00 94.88 70 LEU A C 1
ATOM 533 O O . LEU A 1 70 ? -11.646 2.701 -5.451 1.00 94.88 70 LEU A O 1
ATOM 537 N N . ILE A 1 71 ? -12.555 0.651 -5.467 1.00 94.75 71 ILE A N 1
ATOM 538 C CA . ILE A 1 71 ? -13.832 1.067 -4.874 1.00 94.75 71 ILE A CA 1
ATOM 539 C C . ILE A 1 71 ? -13.622 1.522 -3.422 1.00 94.75 71 ILE A C 1
ATOM 541 O O . ILE A 1 71 ? -14.104 2.598 -3.060 1.00 94.75 71 ILE A O 1
ATOM 545 N N . LEU A 1 72 ? -12.883 0.760 -2.606 1.00 95.38 72 LEU A N 1
ATOM 546 C CA . LEU A 1 72 ? -12.562 1.147 -1.227 1.00 95.38 72 LEU A CA 1
ATOM 547 C C . LEU A 1 72 ? -11.793 2.471 -1.170 1.00 95.38 72 LEU A C 1
ATOM 549 O O . LEU A 1 72 ? -12.161 3.356 -0.399 1.00 95.38 72 LEU A O 1
ATOM 553 N N . ALA A 1 73 ? -10.754 2.620 -1.993 1.00 95.12 73 ALA A N 1
ATOM 554 C CA . ALA A 1 73 ? -9.892 3.797 -1.994 1.00 95.12 73 ALA A CA 1
ATOM 555 C C . ALA A 1 73 ? -10.602 5.050 -2.533 1.00 95.12 73 ALA A C 1
ATOM 557 O O . ALA A 1 73 ? -10.557 6.101 -1.896 1.00 95.12 73 ALA A O 1
ATOM 558 N N . ASN A 1 74 ? -11.292 4.946 -3.675 1.00 94.25 74 ASN A N 1
ATOM 559 C CA . ASN A 1 74 ? -11.794 6.117 -4.403 1.00 94.25 74 ASN A CA 1
ATOM 560 C C . ASN A 1 74 ? -13.273 6.419 -4.144 1.00 94.25 74 ASN A C 1
ATOM 562 O O . ASN A 1 74 ? -13.655 7.587 -4.090 1.00 94.25 74 ASN A O 1
ATOM 566 N N . LYS A 1 75 ? -14.126 5.399 -3.991 1.00 92.62 75 LYS A N 1
ATOM 567 C CA . LYS A 1 75 ? -15.579 5.601 -3.828 1.00 92.62 75 LYS A CA 1
ATOM 568 C C . LYS A 1 75 ? -15.982 5.640 -2.358 1.00 92.62 75 LYS A C 1
ATOM 570 O O . LYS A 1 75 ? -16.711 6.535 -1.953 1.00 92.62 75 LYS A O 1
ATOM 575 N N . GLN A 1 76 ? -15.488 4.695 -1.561 1.00 93.44 76 GLN A N 1
ATOM 576 C CA . GLN A 1 76 ? -15.781 4.624 -0.122 1.00 93.44 76 GLN A CA 1
ATOM 577 C C . GLN A 1 76 ? -14.814 5.456 0.731 1.00 93.44 76 GLN A C 1
ATOM 579 O O . GLN A 1 76 ? -15.036 5.606 1.932 1.00 93.44 76 GLN A O 1
ATOM 584 N N . GLN A 1 77 ? -13.753 5.990 0.111 1.00 94.25 77 GLN A N 1
ATOM 585 C CA . GLN A 1 77 ? -12.745 6.839 0.750 1.00 94.25 77 GLN A CA 1
ATOM 586 C C . GLN A 1 77 ? -12.135 6.199 2.007 1.00 94.25 77 GLN A C 1
ATOM 588 O O . GLN A 1 77 ? -11.785 6.898 2.950 1.00 94.25 77 GLN A O 1
ATOM 593 N N . HIS A 1 78 ? -11.989 4.868 2.037 1.00 96.12 78 HIS A N 1
ATOM 594 C CA . HIS A 1 78 ? -11.417 4.182 3.192 1.00 96.12 78 HIS A CA 1
ATOM 595 C C . HIS A 1 78 ? -9.990 4.713 3.444 1.00 96.12 78 HIS A C 1
ATOM 597 O O . HIS A 1 78 ? -9.123 4.513 2.584 1.00 96.12 78 HIS A O 1
ATOM 603 N N . PRO A 1 79 ? -9.688 5.314 4.615 1.00 96.50 79 PRO A N 1
ATOM 604 C CA . PRO A 1 79 ? -8.459 6.089 4.807 1.00 96.50 79 PRO A CA 1
ATOM 605 C C . PRO A 1 79 ? -7.176 5.310 4.523 1.00 96.50 79 PRO A C 1
ATOM 607 O O . PRO A 1 79 ? -6.288 5.780 3.815 1.00 96.50 79 PRO A O 1
ATOM 610 N N . VAL A 1 80 ? -7.103 4.071 5.021 1.00 97.31 80 VAL A N 1
ATOM 611 C CA . VAL A 1 80 ? -5.937 3.201 4.806 1.00 97.31 80 VAL A CA 1
ATOM 612 C C . VAL A 1 80 ? -5.801 2.777 3.340 1.00 97.31 80 VAL A C 1
ATOM 614 O O . VAL A 1 80 ? -4.688 2.756 2.830 1.00 97.31 80 VAL A O 1
ATOM 617 N N . ALA A 1 81 ? -6.903 2.488 2.637 1.00 97.31 81 ALA A N 1
ATOM 618 C CA . ALA A 1 81 ? -6.859 2.078 1.232 1.00 97.31 81 ALA A CA 1
ATOM 619 C C . ALA A 1 81 ? -6.404 3.234 0.337 1.00 97.31 81 ALA A C 1
ATOM 621 O O . ALA A 1 81 ? -5.553 3.053 -0.528 1.00 97.31 81 ALA A O 1
ATOM 622 N N . LYS A 1 82 ? -6.922 4.438 0.601 1.00 97.06 82 LYS A N 1
ATOM 623 C CA . LYS A 1 82 ? -6.506 5.662 -0.080 1.00 97.06 82 LYS A CA 1
ATOM 624 C C . LYS A 1 82 ? -5.017 5.923 0.122 1.00 97.06 82 LYS A C 1
ATOM 626 O O . LYS A 1 82 ? -4.292 6.086 -0.854 1.00 97.06 82 LYS A O 1
ATOM 631 N N . LYS A 1 83 ? -4.546 5.875 1.373 1.00 97.44 83 LYS A N 1
ATOM 632 C CA . LYS A 1 83 ? -3.130 6.101 1.672 1.00 97.44 83 LYS A CA 1
ATOM 633 C C . LYS A 1 83 ? -2.230 5.047 1.024 1.00 97.44 83 LYS A C 1
ATOM 635 O O . LYS A 1 83 ? -1.177 5.379 0.493 1.00 97.44 83 LYS A O 1
ATOM 640 N N . LEU A 1 84 ? -2.667 3.790 1.006 1.00 97.00 84 LEU A N 1
ATOM 641 C CA . LEU A 1 84 ? -1.943 2.697 0.362 1.00 97.00 84 LEU A CA 1
ATOM 642 C C . LEU A 1 84 ? -1.843 2.881 -1.158 1.00 97.00 84 LEU A C 1
ATOM 644 O O . LEU A 1 84 ? -0.765 2.705 -1.723 1.00 97.00 84 LEU A O 1
ATOM 648 N N . LEU A 1 85 ? -2.935 3.298 -1.807 1.00 96.88 85 LEU A N 1
ATOM 649 C CA . LEU A 1 85 ? -2.950 3.604 -3.238 1.00 96.88 85 LEU A CA 1
ATOM 650 C C . LEU A 1 85 ? -2.032 4.787 -3.580 1.00 96.88 85 LEU A C 1
ATOM 652 O O . LEU A 1 85 ? -1.302 4.722 -4.569 1.00 96.88 85 LEU A O 1
ATOM 656 N N . GLU A 1 86 ? -2.043 5.850 -2.772 1.00 96.56 86 GLU A N 1
ATOM 657 C CA . GLU A 1 86 ? -1.159 7.012 -2.941 1.00 96.56 86 GLU A CA 1
ATOM 658 C C . GLU A 1 86 ? 0.323 6.611 -2.899 1.00 96.56 86 GLU A C 1
ATOM 660 O O . GLU A 1 86 ? 1.102 6.987 -3.782 1.00 96.56 86 GLU A O 1
ATOM 665 N N . GLU A 1 87 ? 0.719 5.829 -1.890 1.00 96.81 87 GLU A N 1
ATOM 666 C CA . GLU A 1 87 ? 2.112 5.405 -1.726 1.00 96.81 87 GLU A CA 1
ATOM 667 C C . GLU A 1 87 ? 2.554 4.437 -2.829 1.00 96.81 87 GLU A C 1
ATOM 669 O O . GLU A 1 87 ? 3.661 4.577 -3.355 1.00 96.81 87 GLU A O 1
ATOM 674 N N . TRP A 1 88 ? 1.681 3.511 -3.241 1.00 95.81 88 TRP A N 1
ATOM 675 C CA . TRP A 1 88 ? 1.960 2.622 -4.369 1.00 95.81 88 TRP A CA 1
ATOM 676 C C . TRP A 1 88 ? 2.120 3.388 -5.682 1.00 95.81 88 TRP A C 1
ATOM 678 O O . TRP A 1 88 ? 3.096 3.198 -6.404 1.00 95.81 88 TRP A O 1
ATOM 688 N N . THR A 1 89 ? 1.197 4.302 -5.978 1.00 95.06 89 THR A N 1
ATOM 689 C CA . THR A 1 89 ? 1.245 5.101 -7.211 1.00 95.06 89 THR A CA 1
ATOM 690 C C . THR A 1 89 ? 2.516 5.943 -7.255 1.00 95.06 89 THR A C 1
ATOM 692 O O . THR A 1 89 ? 3.175 6.028 -8.290 1.00 95.06 89 THR A O 1
ATOM 695 N N . THR A 1 90 ? 2.907 6.521 -6.116 1.00 95.56 90 THR A N 1
ATOM 696 C CA . THR A 1 90 ? 4.155 7.285 -6.011 1.00 95.56 90 THR A CA 1
ATOM 697 C C . THR A 1 90 ? 5.368 6.408 -6.311 1.00 95.56 90 THR A C 1
ATOM 699 O O . THR A 1 90 ? 6.251 6.824 -7.059 1.00 95.56 90 THR A O 1
ATOM 702 N N . PHE A 1 91 ? 5.407 5.188 -5.769 1.00 94.62 91 PHE A N 1
ATOM 703 C CA . PHE A 1 91 ? 6.460 4.224 -6.073 1.00 94.62 91 PHE A CA 1
ATOM 704 C C . PHE A 1 91 ? 6.503 3.856 -7.558 1.00 94.62 91 PHE A C 1
ATOM 706 O O . PHE A 1 91 ? 7.566 3.951 -8.171 1.00 94.62 91 PHE A O 1
ATOM 713 N N . ALA A 1 92 ? 5.364 3.484 -8.142 1.00 93.00 92 ALA A N 1
ATOM 714 C CA . ALA A 1 92 ? 5.281 3.055 -9.533 1.00 93.00 92 ALA A CA 1
ATOM 715 C C . ALA A 1 92 ? 5.765 4.153 -10.496 1.00 93.00 92 ALA A C 1
ATOM 717 O O . ALA A 1 92 ? 6.602 3.895 -11.360 1.00 93.00 92 ALA A O 1
ATOM 718 N N . VAL A 1 93 ? 5.342 5.404 -10.276 1.00 93.25 93 VAL A N 1
ATOM 719 C CA . VAL A 1 93 ? 5.809 6.569 -11.052 1.00 93.25 93 VAL A CA 1
ATOM 720 C C . VAL A 1 93 ? 7.320 6.775 -10.914 1.00 93.25 93 VAL A C 1
ATOM 722 O O . VAL A 1 93 ? 7.991 7.155 -11.874 1.00 93.25 93 VAL A O 1
ATOM 725 N N . VAL A 1 94 ? 7.890 6.545 -9.729 1.00 93.19 94 VAL A N 1
ATOM 726 C CA . VAL A 1 94 ? 9.342 6.655 -9.528 1.00 93.19 94 VAL A CA 1
ATOM 727 C C . VAL A 1 94 ? 10.091 5.555 -10.274 1.00 93.19 94 VAL A C 1
ATOM 729 O O . VAL A 1 94 ? 11.139 5.849 -10.846 1.00 93.19 94 VAL A O 1
ATOM 732 N N . GLN A 1 95 ? 9.564 4.329 -10.333 1.00 91.06 95 GLN A N 1
ATOM 733 C CA . GLN A 1 95 ? 10.188 3.269 -11.131 1.00 91.06 95 GLN A CA 1
ATOM 734 C C . GLN A 1 95 ? 10.127 3.582 -12.631 1.00 91.06 95 GLN A C 1
ATOM 736 O O . GLN A 1 95 ? 11.133 3.457 -13.321 1.00 91.06 95 GLN A O 1
ATOM 741 N N . GLU A 1 96 ? 9.012 4.109 -13.140 1.00 89.31 96 GLU A N 1
ATOM 742 C CA . GLU A 1 96 ? 8.939 4.578 -14.534 1.00 89.31 96 GLU A CA 1
ATOM 743 C C . GLU A 1 96 ? 10.002 5.651 -14.835 1.00 89.31 96 GLU A C 1
ATOM 745 O O . GLU A 1 96 ? 10.720 5.575 -15.835 1.00 89.31 96 GLU A O 1
ATOM 750 N N . LYS A 1 97 ? 10.168 6.627 -13.933 1.00 90.19 97 LYS A N 1
ATOM 751 C CA . LYS A 1 97 ? 11.208 7.664 -14.040 1.00 90.19 97 LYS A CA 1
ATOM 752 C C . LYS A 1 97 ? 12.623 7.095 -13.959 1.00 90.19 97 LYS A C 1
ATOM 754 O O . LYS A 1 97 ? 13.504 7.547 -14.692 1.00 90.19 97 LYS A O 1
ATOM 759 N N . ARG A 1 98 ? 12.840 6.087 -13.112 1.00 88.06 98 ARG A N 1
ATOM 760 C CA . ARG A 1 98 ? 14.105 5.354 -13.017 1.00 88.06 98 ARG A CA 1
ATOM 761 C C . ARG A 1 98 ? 14.474 4.725 -14.355 1.00 88.06 98 ARG A C 1
ATOM 763 O O . ARG A 1 98 ? 15.596 4.926 -14.812 1.00 88.06 98 ARG A O 1
ATOM 770 N N . HIS A 1 99 ? 13.538 4.026 -15.000 1.00 84.38 99 HIS A N 1
ATOM 771 C CA . HIS A 1 99 ? 13.758 3.434 -16.324 1.00 84.38 99 HIS A CA 1
ATOM 772 C C . HIS A 1 99 ? 14.044 4.492 -17.398 1.00 84.38 99 HIS A C 1
ATOM 774 O O . HIS A 1 99 ? 14.818 4.244 -18.318 1.00 84.38 99 HIS A O 1
ATOM 780 N N . ALA A 1 100 ? 13.487 5.698 -17.253 1.00 88.00 100 ALA A N 1
ATOM 781 C CA . ALA A 1 100 ? 13.804 6.843 -18.105 1.00 88.00 100 ALA A CA 1
ATOM 782 C C . ALA A 1 100 ? 15.156 7.524 -17.780 1.00 88.00 100 ALA A C 1
ATOM 784 O O . ALA A 1 100 ? 15.544 8.467 -18.470 1.00 88.00 100 ALA A O 1
ATOM 785 N N . GLY A 1 101 ? 15.884 7.066 -16.753 1.00 86.31 101 GLY A N 1
ATOM 786 C CA . GLY A 1 101 ? 17.201 7.578 -16.361 1.00 86.31 101 GLY A CA 1
ATOM 787 C C . GLY A 1 101 ? 17.189 8.724 -15.340 1.00 86.31 101 GLY A C 1
ATOM 788 O O . GLY A 1 101 ? 18.242 9.305 -15.071 1.00 86.31 101 GLY A O 1
ATOM 789 N N . ASP A 1 102 ? 16.042 9.056 -14.743 1.00 90.00 102 ASP A N 1
ATOM 790 C CA . ASP A 1 102 ? 15.927 10.119 -13.736 1.00 90.00 102 ASP A CA 1
ATOM 791 C C . ASP A 1 102 ? 16.328 9.618 -12.337 1.00 90.00 1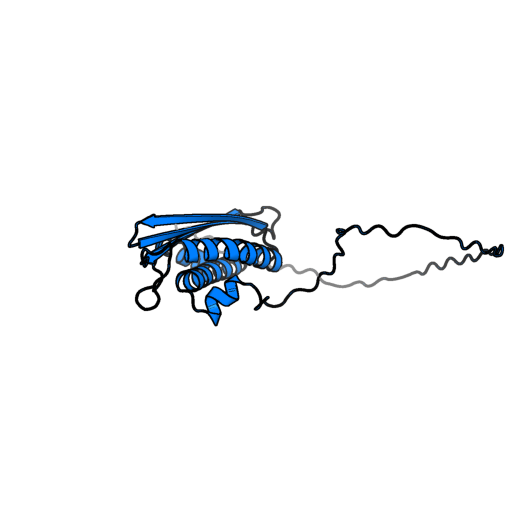02 ASP A C 1
ATOM 793 O O . ASP A 1 102 ? 15.508 9.221 -11.507 1.00 90.00 102 ASP A O 1
ATOM 797 N N . GLN A 1 103 ? 17.633 9.656 -12.067 1.00 89.94 103 GLN A N 1
ATOM 798 C CA . GLN A 1 103 ? 18.200 9.256 -10.776 1.00 89.94 103 GLN A CA 1
ATOM 799 C C . GLN A 1 103 ? 17.829 10.207 -9.628 1.00 89.94 103 GLN A C 1
ATOM 801 O O . GLN A 1 103 ? 17.798 9.789 -8.470 1.00 89.94 103 GLN A O 1
ATOM 806 N N . ALA A 1 104 ? 17.518 11.474 -9.920 1.00 92.62 104 ALA A N 1
ATOM 807 C CA . ALA A 1 104 ? 17.141 12.439 -8.892 1.00 92.62 104 ALA A CA 1
ATOM 808 C C . ALA A 1 104 ? 15.783 12.079 -8.273 1.00 92.62 104 ALA A C 1
ATOM 810 O O . ALA A 1 104 ? 15.630 12.131 -7.051 1.00 92.62 104 ALA A O 1
ATOM 811 N N . ALA A 1 105 ? 14.821 11.640 -9.092 1.00 89.62 105 ALA A N 1
ATOM 812 C CA . ALA A 1 105 ? 13.533 11.146 -8.609 1.00 89.62 105 ALA A CA 1
ATOM 813 C C . ALA A 1 105 ? 13.678 9.910 -7.704 1.00 89.62 105 ALA A C 1
ATOM 815 O O . ALA A 1 105 ? 13.002 9.816 -6.677 1.00 89.62 105 ALA A O 1
ATOM 816 N N . VAL A 1 106 ? 14.590 8.993 -8.044 1.00 88.69 106 VAL A N 1
ATOM 817 C CA . VAL A 1 106 ? 14.877 7.794 -7.238 1.00 88.69 106 VAL A CA 1
ATOM 818 C C . VAL A 1 106 ? 15.463 8.173 -5.880 1.00 88.69 106 VAL A C 1
ATOM 820 O O . VAL A 1 106 ? 14.978 7.707 -4.850 1.00 88.69 106 VAL A O 1
ATOM 823 N N . GLN A 1 107 ? 16.459 9.062 -5.859 1.00 92.00 107 GLN A N 1
ATOM 824 C CA . GLN A 1 107 ? 17.075 9.532 -4.614 1.00 92.00 107 GLN A CA 1
ATOM 825 C C . GLN A 1 107 ? 16.072 10.271 -3.722 1.00 92.00 107 GLN A C 1
ATOM 827 O O . GLN A 1 107 ? 16.011 10.015 -2.519 1.00 92.00 107 GLN A O 1
ATOM 832 N N . ALA A 1 108 ? 15.244 11.143 -4.304 1.00 91.88 108 ALA A N 1
ATOM 833 C CA . ALA A 1 108 ? 14.197 11.843 -3.567 1.00 91.88 108 ALA A CA 1
ATOM 834 C C . ALA A 1 108 ? 13.186 10.864 -2.949 1.00 91.88 108 ALA A C 1
ATOM 836 O O . ALA A 1 108 ? 12.769 11.042 -1.806 1.00 91.88 108 ALA A O 1
ATOM 837 N N . TYR A 1 109 ? 12.821 9.801 -3.672 1.00 92.06 109 TYR A N 1
ATOM 838 C CA . TYR A 1 109 ? 11.932 8.765 -3.155 1.00 92.06 109 TYR A CA 1
ATOM 839 C C . TYR A 1 109 ? 12.561 7.965 -2.008 1.00 92.06 109 TYR A C 1
ATOM 841 O O . TYR A 1 109 ? 11.895 7.722 -1.005 1.00 92.06 109 TYR A O 1
ATOM 849 N N . GLN A 1 110 ? 13.842 7.600 -2.114 1.00 90.75 110 GLN A N 1
ATOM 850 C CA . GLN A 1 110 ? 14.563 6.866 -1.065 1.00 90.75 110 GLN A CA 1
ATOM 851 C C . GLN A 1 110 ? 14.640 7.632 0.265 1.00 90.75 110 GLN A C 1
ATOM 853 O O . GLN A 1 110 ? 14.732 7.010 1.320 1.00 90.75 110 GLN A O 1
ATOM 858 N N . GLN A 1 111 ? 14.580 8.965 0.224 1.00 92.00 111 GLN A N 1
ATOM 859 C CA . GLN A 1 111 ? 14.572 9.823 1.413 1.00 92.00 111 GLN A CA 1
ATOM 860 C C . GLN A 1 111 ? 13.181 9.975 2.054 1.00 92.00 111 GLN A C 1
ATOM 862 O O . GLN A 1 111 ? 13.078 10.515 3.157 1.00 92.00 111 GLN A O 1
ATOM 867 N N . ARG A 1 112 ? 12.101 9.530 1.394 1.00 92.69 112 ARG A N 1
ATOM 868 C CA . ARG A 1 112 ? 10.744 9.608 1.956 1.00 92.69 112 ARG A CA 1
ATOM 869 C C . ARG A 1 112 ? 10.589 8.639 3.125 1.00 92.69 112 ARG A C 1
ATOM 871 O O . ARG A 1 112 ? 11.134 7.536 3.122 1.00 92.69 112 ARG A O 1
ATOM 878 N N . SER A 1 113 ? 9.777 9.032 4.105 1.00 92.12 113 SER A N 1
ATOM 879 C CA . SER A 1 113 ? 9.378 8.115 5.173 1.00 92.12 113 SER A CA 1
ATOM 880 C C . SER A 1 113 ? 8.568 6.955 4.598 1.00 92.12 113 SER A C 1
ATOM 882 O O . SER A 1 113 ? 7.601 7.172 3.868 1.00 92.12 113 SER A O 1
ATOM 884 N N . LYS A 1 114 ? 8.944 5.732 4.980 1.00 93.75 114 LYS A N 1
ATOM 885 C CA . LYS A 1 114 ? 8.174 4.505 4.723 1.00 93.75 114 LYS A CA 1
ATOM 886 C C . LYS A 1 114 ? 7.181 4.187 5.848 1.00 93.75 114 LYS A C 1
ATOM 888 O O . LYS A 1 114 ? 6.432 3.220 5.765 1.00 93.75 114 LYS A O 1
ATOM 893 N N . ASP A 1 115 ? 7.192 4.988 6.907 1.00 96.50 115 ASP A N 1
ATOM 894 C CA . ASP A 1 115 ? 6.274 4.909 8.036 1.00 96.50 115 ASP A CA 1
ATOM 895 C C . ASP A 1 115 ? 5.368 6.153 7.989 1.00 96.50 115 ASP A C 1
ATOM 897 O O . ASP A 1 115 ? 5.846 7.290 8.079 1.00 96.50 115 ASP A O 1
ATOM 901 N N . VAL A 1 116 ? 4.079 5.942 7.715 1.00 96.75 116 VAL A N 1
ATOM 902 C CA . VAL A 1 116 ? 3.098 7.001 7.433 1.00 96.75 116 VAL A CA 1
ATOM 903 C C . VAL A 1 116 ? 1.802 6.769 8.201 1.00 96.75 116 VAL A C 1
ATOM 905 O O . VAL A 1 116 ? 1.477 5.647 8.575 1.00 96.75 116 VAL A O 1
ATOM 908 N N . TRP A 1 117 ? 1.027 7.831 8.405 1.00 96.38 117 TRP A N 1
ATOM 909 C CA . TRP A 1 117 ? -0.282 7.768 9.056 1.00 96.38 117 TRP A CA 1
ATOM 910 C C . TRP A 1 117 ? -1.409 7.951 8.041 1.00 96.38 117 TRP A C 1
ATOM 912 O O . TRP A 1 117 ? -1.319 8.791 7.144 1.00 96.38 117 TRP A O 1
ATOM 922 N N . ALA A 1 118 ? -2.470 7.161 8.190 1.00 96.25 118 ALA A N 1
ATOM 923 C CA . ALA A 1 118 ? -3.745 7.388 7.527 1.00 96.25 118 ALA A CA 1
ATOM 924 C C . ALA A 1 118 ? -4.597 8.364 8.351 1.00 96.25 118 ALA A C 1
ATOM 926 O O . ALA A 1 118 ? -4.631 8.285 9.580 1.00 96.25 118 ALA A O 1
ATOM 927 N N . ASP A 1 119 ? -5.316 9.253 7.668 1.00 93.62 119 ASP A N 1
ATOM 928 C CA . ASP A 1 119 ? -6.243 10.189 8.306 1.00 93.62 119 ASP A CA 1
ATOM 929 C C . ASP A 1 119 ? -7.544 9.473 8.693 1.00 93.62 119 ASP A C 1
ATOM 931 O O . ASP A 1 119 ? -8.474 9.332 7.899 1.00 93.62 119 ASP A O 1
ATOM 935 N N . THR A 1 120 ? -7.577 8.957 9.918 1.00 91.88 120 THR A N 1
ATOM 936 C CA . THR A 1 120 ? -8.725 8.231 10.477 1.00 91.88 120 THR A CA 1
ATOM 937 C C . THR A 1 120 ? -9.487 9.028 11.528 1.00 91.88 120 THR A C 1
ATOM 939 O O . THR A 1 120 ? -10.344 8.460 12.200 1.00 91.88 120 THR A O 1
ATOM 942 N N . GLU A 1 121 ? -9.182 10.316 11.712 1.00 84.56 121 GLU A N 1
ATOM 943 C CA . GLU A 1 121 ? -9.814 11.138 12.754 1.00 84.56 121 GLU A CA 1
ATOM 944 C C . GLU A 1 121 ? -11.320 11.283 12.511 1.00 84.56 121 GLU A C 1
ATOM 946 O O . GLU A 1 121 ? -12.125 11.152 13.431 1.00 84.56 121 GLU A O 1
ATOM 951 N N . ASN A 1 122 ? -11.702 11.471 11.246 1.00 83.31 122 ASN A N 1
ATOM 952 C CA . ASN A 1 122 ? -13.091 11.684 10.835 1.00 83.31 122 ASN A CA 1
ATOM 953 C C . ASN A 1 122 ? -13.785 10.409 10.326 1.00 83.31 122 ASN A C 1
ATOM 955 O O . ASN A 1 122 ? -14.998 10.400 10.122 1.00 83.31 122 ASN A O 1
ATOM 959 N N . GLN A 1 123 ? -13.029 9.328 10.119 1.00 88.50 123 GLN A N 1
ATOM 960 C CA . GLN A 1 123 ? -13.535 8.048 9.627 1.00 88.50 123 GLN A CA 1
ATOM 961 C C . GLN A 1 123 ? -12.808 6.900 10.342 1.00 88.50 123 GLN A C 1
ATOM 963 O O . GLN A 1 123 ? -11.807 6.383 9.835 1.00 88.50 123 GLN A O 1
ATOM 968 N N . PRO A 1 124 ? -13.289 6.506 11.534 1.00 84.81 124 PRO A N 1
ATOM 969 C CA . PRO A 1 124 ? -12.676 5.435 12.302 1.00 84.81 124 PRO A CA 1
ATOM 970 C C . PRO A 1 124 ? -12.723 4.110 11.540 1.00 84.81 124 PRO A C 1
ATOM 972 O O . PRO A 1 124 ? -13.723 3.777 10.901 1.00 84.81 124 PRO A O 1
ATOM 975 N N . VAL A 1 125 ? -11.651 3.330 11.647 1.00 94.06 125 VAL A N 1
ATOM 976 C CA . VAL A 1 125 ? -11.521 2.021 10.993 1.00 94.06 125 VAL A CA 1
ATOM 977 C C . VAL A 1 125 ? -11.348 0.921 12.033 1.00 94.06 125 VAL A C 1
ATOM 979 O O . VAL A 1 125 ? -11.026 1.185 13.192 1.00 94.06 125 VAL A O 1
ATOM 982 N N . THR A 1 126 ? -11.558 -0.326 11.625 1.00 94.69 126 THR A N 1
ATOM 983 C CA . THR A 1 126 ? -11.352 -1.497 12.482 1.00 94.69 126 THR A CA 1
ATOM 984 C C . THR A 1 126 ? -10.176 -2.311 11.962 1.00 94.69 126 THR A C 1
ATOM 986 O O . THR A 1 126 ? -9.850 -2.265 10.775 1.00 94.69 126 THR A O 1
ATOM 989 N N . HIS A 1 127 ? -9.539 -3.120 12.813 1.00 94.81 127 HIS A N 1
ATOM 990 C CA . HIS A 1 127 ? -8.479 -4.023 12.341 1.00 94.81 127 HIS A CA 1
ATOM 991 C C . HIS A 1 127 ? -8.982 -4.968 11.246 1.00 94.81 127 HIS A C 1
ATOM 993 O O . HIS A 1 127 ? -8.249 -5.278 10.312 1.00 94.81 127 HIS A O 1
ATOM 999 N N . ARG A 1 128 ? -10.251 -5.379 11.333 1.00 94.88 128 ARG A N 1
ATOM 1000 C CA . ARG A 1 128 ? -10.902 -6.223 10.334 1.00 94.88 128 ARG A CA 1
ATOM 1001 C C . ARG A 1 128 ? -11.099 -5.501 9.002 1.00 94.88 128 ARG A C 1
ATOM 1003 O O . ARG A 1 128 ? -10.841 -6.103 7.962 1.00 94.88 128 ARG A O 1
ATOM 1010 N N . SER A 1 129 ? -11.535 -4.238 9.013 1.00 96.00 129 SER A N 1
ATOM 1011 C CA . SER A 1 129 ? -11.677 -3.467 7.773 1.00 96.00 129 SER A CA 1
ATOM 1012 C C . SER A 1 129 ? -10.315 -3.234 7.118 1.00 96.00 129 SER A C 1
ATOM 1014 O O . SER A 1 129 ? -10.193 -3.347 5.903 1.00 96.00 129 SER A O 1
ATOM 1016 N N . VAL A 1 130 ? -9.268 -3.010 7.917 1.00 96.69 130 VAL A N 1
ATOM 1017 C CA . VAL A 1 130 ? -7.900 -2.844 7.413 1.00 96.69 130 VAL A CA 1
ATOM 1018 C C . VAL A 1 130 ? -7.292 -4.154 6.898 1.00 96.69 130 VAL A C 1
ATOM 1020 O O . VAL A 1 130 ? -6.630 -4.145 5.863 1.00 96.69 130 VAL A O 1
ATOM 1023 N N . ASP A 1 131 ? -7.536 -5.290 7.556 1.00 96.81 131 ASP A N 1
ATOM 1024 C CA . ASP A 1 131 ? -7.140 -6.606 7.032 1.00 96.81 131 ASP A CA 1
ATOM 1025 C C . ASP A 1 131 ? -7.789 -6.877 5.672 1.00 96.81 131 ASP A C 1
ATOM 1027 O O . ASP A 1 131 ? -7.124 -7.310 4.734 1.00 96.81 131 ASP A O 1
ATOM 1031 N N . TYR A 1 132 ? -9.069 -6.541 5.535 1.00 96.94 132 TYR A N 1
ATOM 1032 C CA . TYR A 1 132 ? -9.761 -6.643 4.260 1.00 96.94 132 TYR A CA 1
ATOM 1033 C C . TYR A 1 132 ? -9.157 -5.730 3.183 1.00 96.94 132 TYR A C 1
ATOM 1035 O O . TYR A 1 132 ? -8.943 -6.202 2.070 1.00 96.94 132 TYR A O 1
ATOM 1043 N N . VAL A 1 133 ? -8.776 -4.486 3.512 1.00 97.25 133 VAL A N 1
ATOM 1044 C CA . VAL A 1 133 ? -8.019 -3.610 2.593 1.00 97.25 133 VAL A CA 1
ATOM 1045 C C . VAL A 1 133 ? -6.744 -4.294 2.094 1.00 97.25 133 VAL A C 1
ATOM 1047 O O . VAL A 1 133 ? -6.490 -4.285 0.892 1.00 97.25 133 VAL A O 1
ATOM 1050 N N . GLY A 1 134 ? -5.966 -4.919 2.984 1.00 96.31 134 GLY A N 1
ATOM 1051 C CA . GLY A 1 134 ? -4.760 -5.659 2.599 1.00 96.31 134 GLY A CA 1
ATOM 1052 C C . GLY A 1 134 ? -5.045 -6.818 1.638 1.00 96.31 134 GLY A C 1
ATOM 1053 O O . GLY A 1 134 ? -4.344 -6.979 0.639 1.00 96.31 134 GLY A O 1
ATOM 1054 N N . LYS A 1 135 ? -6.120 -7.579 1.884 1.00 95.81 135 LYS A N 1
ATOM 1055 C CA . LYS A 1 135 ? -6.550 -8.696 1.021 1.00 95.81 135 LYS A CA 1
ATOM 1056 C C . LYS A 1 135 ? -6.945 -8.254 -0.378 1.00 95.81 135 LYS A C 1
ATOM 1058 O O . LYS A 1 135 ? -6.537 -8.882 -1.346 1.00 95.81 135 LYS A O 1
ATOM 1063 N N . VAL A 1 136 ? -7.731 -7.191 -0.500 1.00 95.94 136 VAL A N 1
ATOM 1064 C CA . VAL A 1 136 ? -8.168 -6.735 -1.827 1.00 95.94 136 VAL A CA 1
ATOM 1065 C C . VAL A 1 136 ? -7.057 -5.975 -2.553 1.00 95.94 136 VAL A C 1
ATOM 1067 O O . VAL A 1 136 ? -6.989 -5.994 -3.781 1.00 95.94 136 VAL A O 1
ATOM 1070 N N . PHE A 1 137 ? -6.128 -5.357 -1.814 1.00 95.56 137 PHE A N 1
ATOM 1071 C CA . PHE A 1 137 ? -4.941 -4.740 -2.403 1.00 95.56 137 PHE A CA 1
ATOM 1072 C C . PHE A 1 137 ? -4.011 -5.775 -3.049 1.00 95.56 137 PHE A C 1
ATOM 1074 O O . PHE A 1 137 ? -3.466 -5.518 -4.115 1.00 95.56 137 PHE A O 1
ATOM 1081 N N . LEU A 1 138 ? -3.898 -6.970 -2.464 1.00 93.19 138 LEU A N 1
ATOM 1082 C CA . LEU A 1 138 ? -3.198 -8.127 -3.038 1.00 93.19 138 LEU A CA 1
ATOM 1083 C C . LEU A 1 138 ? -3.695 -8.504 -4.444 1.00 93.19 138 LEU A C 1
ATOM 1085 O O . LEU A 1 138 ? -2.919 -8.929 -5.298 1.00 93.19 138 LEU A O 1
ATOM 1089 N N . GLU A 1 139 ? -4.997 -8.394 -4.688 1.00 92.00 139 GLU A N 1
ATOM 1090 C CA . GLU A 1 139 ? -5.581 -8.686 -5.999 1.00 92.00 139 GLU A CA 1
ATOM 1091 C C . GLU A 1 139 ? -5.324 -7.542 -6.979 1.00 92.00 139 GLU A C 1
ATOM 1093 O O . GLU A 1 139 ? -4.916 -7.776 -8.118 1.00 92.00 139 GLU A O 1
ATOM 1098 N N . TYR A 1 140 ? -5.491 -6.305 -6.505 1.00 94.25 140 TYR A N 1
ATOM 1099 C CA . TYR A 1 140 ? -5.189 -5.104 -7.274 1.00 94.25 140 TYR A CA 1
ATOM 1100 C C . TYR A 1 140 ? -3.727 -5.061 -7.730 1.00 94.25 140 TYR A C 1
ATOM 1102 O O . TYR A 1 140 ? -3.466 -4.843 -8.910 1.00 94.25 140 TYR A O 1
ATOM 1110 N N . ILE A 1 141 ? -2.780 -5.319 -6.824 1.00 93.12 141 ILE A N 1
ATOM 1111 C CA . ILE A 1 141 ? -1.349 -5.197 -7.107 1.00 93.12 141 ILE A CA 1
ATOM 1112 C C . ILE A 1 141 ? -0.900 -6.202 -8.161 1.00 93.12 141 ILE A C 1
ATOM 1114 O O . ILE A 1 141 ? -0.129 -5.864 -9.048 1.00 93.12 141 ILE A O 1
ATOM 1118 N N . ARG A 1 142 ? -1.429 -7.431 -8.122 1.00 91.56 142 ARG A N 1
ATOM 1119 C CA . ARG A 1 142 ? -1.128 -8.452 -9.132 1.00 91.56 142 ARG A CA 1
ATOM 1120 C C . ARG A 1 142 ? -1.593 -8.011 -10.513 1.00 91.56 142 ARG A C 1
ATOM 1122 O O . ARG A 1 142 ? -0.871 -8.215 -11.481 1.00 91.56 142 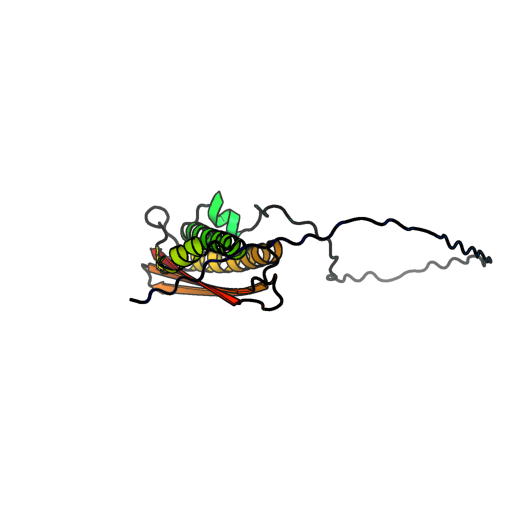ARG A O 1
ATOM 1129 N N . ALA A 1 143 ? -2.780 -7.414 -10.604 1.00 91.50 143 ALA A N 1
ATOM 1130 C CA . ALA A 1 143 ? -3.291 -6.894 -11.865 1.00 91.50 143 ALA A CA 1
ATOM 1131 C C . ALA A 1 143 ? -2.464 -5.698 -12.368 1.00 91.50 143 ALA A C 1
ATOM 1133 O O . ALA A 1 143 ? -2.109 -5.676 -13.543 1.00 91.50 143 ALA A O 1
ATOM 1134 N N . ASP A 1 144 ? -2.113 -4.755 -11.487 1.00 92.06 144 ASP A N 1
ATOM 1135 C CA . ASP A 1 144 ? -1.305 -3.575 -11.833 1.00 92.06 144 ASP A CA 1
ATOM 1136 C C . ASP A 1 144 ? 0.116 -3.962 -12.279 1.00 92.06 144 ASP A C 1
ATOM 1138 O O . ASP A 1 144 ? 0.597 -3.469 -13.297 1.00 92.06 144 ASP A O 1
ATOM 1142 N N . LEU A 1 145 ? 0.764 -4.911 -11.593 1.00 90.62 145 LEU A N 1
ATOM 1143 C CA . LEU A 1 145 ? 2.066 -5.449 -12.001 1.00 90.62 145 LEU A CA 1
ATOM 1144 C C . LEU A 1 145 ? 1.997 -6.095 -13.391 1.00 90.62 145 LEU A C 1
ATOM 1146 O O . LEU A 1 145 ? 2.805 -5.769 -14.259 1.00 90.62 145 LEU A O 1
ATOM 1150 N N . LEU A 1 146 ? 0.996 -6.950 -13.635 1.00 89.25 146 LEU A N 1
ATOM 1151 C CA . LEU A 1 146 ? 0.799 -7.588 -14.940 1.00 89.25 146 LEU A CA 1
ATOM 1152 C C . LEU A 1 146 ? 0.557 -6.568 -16.060 1.00 89.25 146 LEU A C 1
ATOM 1154 O O . LEU A 1 146 ? 1.098 -6.727 -17.151 1.00 89.25 146 LEU A O 1
ATOM 1158 N N . GLU A 1 147 ? -0.233 -5.523 -15.801 1.00 89.88 147 GLU A N 1
ATOM 1159 C CA . GLU A 1 147 ? -0.500 -4.454 -16.772 1.00 89.88 147 GLU A CA 1
ATOM 1160 C C . GLU A 1 147 ? 0.773 -3.675 -17.134 1.00 89.88 147 GLU A C 1
ATOM 1162 O O . GLU A 1 147 ? 0.961 -3.291 -18.289 1.00 89.88 147 GLU A O 1
ATOM 1167 N N . ARG A 1 148 ? 1.686 -3.509 -16.173 1.00 88.50 148 ARG A N 1
ATOM 1168 C CA . ARG A 1 148 ? 2.996 -2.869 -16.366 1.00 88.50 148 ARG A CA 1
ATOM 1169 C C . ARG A 1 148 ? 4.042 -3.789 -16.997 1.00 88.50 148 ARG A C 1
ATOM 1171 O O . ARG A 1 148 ? 5.118 -3.319 -17.359 1.00 88.50 148 ARG A O 1
ATOM 1178 N N . GLY A 1 149 ? 3.749 -5.084 -17.121 1.00 88.38 149 GLY A N 1
ATOM 1179 C CA . GLY A 1 149 ? 4.727 -6.098 -17.515 1.00 88.38 149 GLY A CA 1
ATOM 1180 C C . GLY A 1 149 ? 5.767 -6.394 -16.431 1.00 88.38 149 GLY A C 1
ATOM 1181 O O . GLY A 1 149 ? 6.828 -6.923 -16.742 1.00 88.38 149 GLY A O 1
ATOM 1182 N N . TRP A 1 150 ? 5.485 -6.046 -15.174 1.00 89.50 150 TRP A N 1
ATOM 1183 C CA . TRP A 1 150 ? 6.359 -6.305 -14.034 1.00 89.50 150 TRP A CA 1
ATOM 1184 C C . TRP A 1 150 ? 6.015 -7.640 -13.371 1.00 89.50 150 TRP A C 1
ATOM 1186 O O . TRP A 1 150 ? 4.854 -8.052 -13.300 1.00 89.50 150 TRP A O 1
ATOM 1196 N N . GLY A 1 151 ? 7.043 -8.315 -12.865 1.00 87.69 151 GLY A N 1
ATOM 1197 C CA . GLY A 1 151 ? 6.907 -9.448 -11.963 1.00 87.69 151 GLY A CA 1
ATOM 1198 C C . GLY A 1 151 ? 6.952 -8.993 -10.509 1.00 87.69 151 GLY A C 1
ATOM 1199 O O . GLY A 1 151 ? 7.283 -7.849 -10.197 1.00 87.69 151 GLY A O 1
ATOM 1200 N N . GLY A 1 152 ? 6.628 -9.895 -9.591 1.00 88.25 152 GLY A N 1
ATOM 1201 C CA . GLY A 1 152 ? 6.847 -9.622 -8.182 1.00 88.25 152 GLY A CA 1
ATOM 1202 C C . GLY A 1 152 ? 6.058 -10.501 -7.236 1.00 88.25 152 GLY A C 1
ATOM 1203 O O . GLY A 1 152 ? 5.152 -11.239 -7.629 1.00 88.25 152 GLY A O 1
ATOM 1204 N N . ASN A 1 153 ? 6.407 -10.389 -5.961 1.00 89.75 153 ASN A N 1
ATOM 1205 C CA . ASN A 1 153 ? 5.662 -10.992 -4.871 1.00 89.75 153 ASN A CA 1
ATOM 1206 C C . ASN A 1 153 ? 5.210 -9.913 -3.892 1.00 89.75 153 ASN A C 1
ATOM 1208 O O . ASN A 1 153 ? 5.918 -8.937 -3.665 1.00 89.75 153 ASN A O 1
ATOM 1212 N N . PHE A 1 154 ? 4.037 -10.119 -3.305 1.00 91.69 154 PHE A N 1
ATOM 1213 C CA . PHE A 1 154 ? 3.428 -9.199 -2.362 1.00 91.69 154 PHE A CA 1
ATOM 1214 C C . PHE A 1 154 ? 3.046 -9.928 -1.083 1.00 91.69 154 PHE A C 1
ATOM 1216 O O . PHE A 1 154 ? 2.408 -10.984 -1.126 1.00 91.69 154 PHE A O 1
ATOM 1223 N N . ASP A 1 155 ? 3.327 -9.295 0.047 1.00 94.81 155 ASP A N 1
ATOM 1224 C CA . ASP A 1 155 ? 2.766 -9.666 1.333 1.00 94.81 155 ASP A CA 1
ATOM 1225 C C . ASP A 1 155 ? 2.224 -8.446 2.088 1.00 94.81 155 ASP A C 1
ATOM 1227 O O . ASP A 1 155 ? 2.545 -7.287 1.811 1.00 94.81 155 ASP A O 1
ATOM 1231 N N . TYR A 1 156 ? 1.351 -8.720 3.056 1.00 96.81 156 TYR A N 1
ATOM 1232 C CA . TYR A 1 156 ? 0.936 -7.716 4.018 1.00 96.81 156 TYR A CA 1
ATOM 1233 C C . TYR A 1 156 ? 0.760 -8.329 5.403 1.00 96.81 156 TYR A C 1
ATOM 1235 O O . TYR A 1 156 ? 0.529 -9.528 5.572 1.00 96.81 156 TYR A O 1
ATOM 1243 N N . LYS A 1 157 ? 0.834 -7.472 6.417 1.00 97.25 157 LYS A N 1
ATOM 1244 C CA . LYS A 1 157 ? 0.564 -7.803 7.809 1.00 97.25 157 LYS A CA 1
ATOM 1245 C C . LYS A 1 157 ? -0.230 -6.685 8.457 1.00 97.25 157 LYS A C 1
ATOM 1247 O O . LYS A 1 157 ? 0.150 -5.520 8.373 1.00 97.25 157 LYS A O 1
ATOM 1252 N N . VAL A 1 158 ? -1.277 -7.056 9.183 1.00 96.81 158 VAL A N 1
ATOM 1253 C CA . VAL A 1 158 ? -2.007 -6.144 10.066 1.00 96.81 158 VAL A CA 1
ATOM 1254 C C . VAL A 1 158 ? -1.712 -6.509 11.512 1.00 96.81 158 VAL A C 1
ATOM 1256 O O . VAL A 1 158 ? -1.744 -7.679 11.889 1.00 96.81 158 VAL A O 1
ATOM 1259 N N . ALA A 1 159 ? -1.388 -5.509 12.323 1.00 94.62 159 ALA A N 1
ATOM 1260 C CA . ALA A 1 159 ? -1.214 -5.671 13.760 1.00 94.62 159 ALA A CA 1
ATOM 1261 C C . ALA A 1 159 ? -1.647 -4.398 14.485 1.00 94.62 159 ALA A C 1
ATOM 1263 O O . ALA A 1 159 ? -1.575 -3.304 13.931 1.00 94.62 159 ALA A O 1
ATOM 1264 N N . GLY A 1 160 ? -2.089 -4.528 15.730 1.00 90.94 160 GLY A N 1
ATOM 1265 C CA . GLY A 1 160 ? -2.539 -3.385 16.508 1.00 90.94 160 GLY A CA 1
ATOM 1266 C C . GLY A 1 160 ? -3.042 -3.765 17.889 1.00 90.94 160 GLY A C 1
ATOM 1267 O O . GLY A 1 160 ? -3.140 -4.940 18.237 1.00 90.94 160 GLY A O 1
ATOM 1268 N N . VAL A 1 161 ? -3.337 -2.729 18.660 1.00 88.69 161 VAL A N 1
ATOM 1269 C CA . VAL A 1 161 ? -4.056 -2.767 19.933 1.00 88.69 161 VAL A CA 1
ATOM 1270 C C . VAL A 1 161 ? -5.394 -2.051 19.750 1.00 88.69 161 VAL A C 1
ATOM 1272 O O . VAL A 1 161 ? -5.626 -1.409 18.732 1.00 88.69 161 VAL A O 1
ATOM 1275 N N . THR A 1 162 ? -6.262 -2.087 20.756 1.00 87.06 162 THR A N 1
ATOM 1276 C CA . THR A 1 162 ? -7.645 -1.589 20.665 1.00 87.06 162 THR A CA 1
ATOM 1277 C C . THR A 1 162 ? -7.794 -0.179 20.078 1.00 87.06 162 THR A C 1
ATOM 1279 O O . THR A 1 162 ? -8.769 0.082 19.385 1.00 87.06 162 THR A O 1
ATOM 1282 N N . THR A 1 163 ? -6.846 0.727 20.332 1.00 90.06 163 THR A N 1
ATOM 1283 C CA . THR A 1 163 ? -6.923 2.143 19.927 1.00 90.06 163 THR A CA 1
ATOM 1284 C C . THR A 1 163 ? -6.149 2.482 18.655 1.00 90.06 163 THR A C 1
ATOM 1286 O O . THR A 1 163 ? -6.373 3.537 18.067 1.00 90.06 163 THR A O 1
ATOM 1289 N N . GLN A 1 164 ? -5.230 1.622 18.215 1.00 93.56 164 GLN A N 1
ATOM 1290 C CA . GLN A 1 164 ? -4.352 1.910 17.081 1.00 93.56 164 GLN A CA 1
ATOM 1291 C C . GLN A 1 164 ? -3.800 0.635 16.457 1.00 93.56 164 GLN A C 1
ATOM 1293 O O . GLN A 1 164 ? -3.545 -0.359 17.137 1.00 93.56 164 GLN A O 1
ATOM 1298 N N . GLY A 1 165 ? -3.540 0.677 15.162 1.00 95.19 165 GLY A N 1
ATOM 1299 C CA . GLY A 1 165 ? -2.867 -0.407 14.468 1.00 95.19 165 GLY A CA 1
ATOM 1300 C C . GLY A 1 165 ? -2.041 0.093 13.303 1.00 95.19 165 GLY A C 1
ATOM 1301 O O . GLY A 1 165 ? -1.962 1.288 13.033 1.00 95.19 165 GLY A O 1
ATOM 1302 N N . PHE A 1 166 ? -1.427 -0.852 12.609 1.00 96.88 166 PHE A N 1
ATOM 1303 C CA . PHE A 1 166 ? -0.750 -0.601 11.356 1.00 96.88 166 PHE A CA 1
ATOM 1304 C C . PHE A 1 166 ? -1.013 -1.720 10.352 1.00 96.88 166 PHE A C 1
ATOM 1306 O O . PHE A 1 166 ? -1.224 -2.881 10.716 1.00 96.88 166 PHE A O 1
ATOM 1313 N N . LEU A 1 167 ? -0.983 -1.342 9.080 1.00 97.88 167 LEU A N 1
ATOM 1314 C CA . LEU A 1 167 ? -0.855 -2.237 7.941 1.00 97.88 167 LEU A CA 1
ATOM 1315 C C . LEU A 1 167 ? 0.562 -2.077 7.396 1.00 97.88 167 LEU A C 1
ATOM 1317 O O . LEU A 1 167 ? 0.951 -0.987 6.986 1.00 97.88 167 LEU A O 1
ATOM 1321 N N . LYS A 1 168 ? 1.347 -3.151 7.434 1.00 97.75 168 LYS A N 1
ATOM 1322 C CA . LYS A 1 168 ? 2.636 -3.239 6.751 1.00 97.75 168 LYS A CA 1
ATOM 1323 C C . LYS A 1 168 ? 2.414 -3.970 5.433 1.00 97.75 168 LYS A C 1
ATOM 1325 O O . LYS A 1 168 ? 1.827 -5.047 5.461 1.00 97.75 168 LYS A O 1
ATOM 1330 N N . ALA A 1 169 ? 2.862 -3.404 4.324 1.00 96.75 169 ALA A N 1
ATOM 1331 C CA . ALA A 1 169 ? 2.812 -4.024 3.008 1.00 96.75 169 ALA A CA 1
ATOM 1332 C C . ALA A 1 169 ? 4.218 -4.055 2.413 1.00 96.75 169 ALA A C 1
ATOM 1334 O O . ALA A 1 169 ? 4.926 -3.047 2.480 1.00 96.75 169 ALA A O 1
ATOM 1335 N N . ASN A 1 170 ? 4.598 -5.195 1.840 1.00 95.62 170 ASN A N 1
ATOM 1336 C CA . ASN A 1 170 ? 5.868 -5.367 1.149 1.00 95.62 170 ASN A CA 1
ATOM 1337 C C . ASN A 1 170 ? 5.612 -5.912 -0.254 1.00 95.62 170 ASN A C 1
ATOM 1339 O O . ASN A 1 170 ? 4.811 -6.828 -0.439 1.00 95.62 170 ASN A O 1
ATOM 1343 N N . VAL A 1 171 ? 6.305 -5.354 -1.239 1.00 92.62 171 VAL A N 1
ATOM 1344 C CA . VAL A 1 171 ? 6.350 -5.861 -2.607 1.00 92.62 171 VAL A CA 1
ATOM 1345 C C . VAL A 1 171 ? 7.813 -6.006 -2.997 1.00 92.62 171 VAL A C 1
ATOM 1347 O O . VAL A 1 171 ? 8.557 -5.032 -2.938 1.00 92.62 171 VAL A O 1
ATOM 1350 N N . ASN A 1 172 ? 8.223 -7.189 -3.438 1.00 91.81 172 ASN A N 1
ATOM 1351 C CA . ASN A 1 172 ? 9.427 -7.319 -4.255 1.00 91.81 172 ASN A CA 1
ATOM 1352 C C . ASN A 1 172 ? 8.975 -7.234 -5.714 1.00 91.81 172 ASN A C 1
ATOM 1354 O O . ASN A 1 172 ? 8.175 -8.068 -6.140 1.00 91.81 172 ASN A O 1
ATOM 1358 N N . VAL A 1 173 ? 9.414 -6.201 -6.429 1.00 89.50 173 VAL A N 1
ATOM 1359 C CA . VAL A 1 173 ? 9.053 -5.946 -7.824 1.00 89.50 173 VAL A CA 1
ATOM 1360 C C . VAL A 1 173 ? 10.234 -6.286 -8.715 1.00 89.50 173 VAL A C 1
ATOM 1362 O O . VAL A 1 173 ? 11.302 -5.690 -8.599 1.00 89.50 173 VAL A O 1
ATOM 1365 N N . ASP A 1 174 ? 10.001 -7.195 -9.649 1.00 85.75 174 ASP A N 1
ATOM 1366 C CA . ASP A 1 174 ? 10.901 -7.466 -10.759 1.00 85.75 174 ASP A CA 1
ATOM 1367 C C . ASP A 1 174 ? 10.482 -6.581 -11.936 1.00 85.75 174 ASP A C 1
ATOM 1369 O O . ASP A 1 174 ? 9.449 -6.793 -12.578 1.00 85.75 174 ASP A O 1
ATOM 1373 N N . THR A 1 175 ? 11.274 -5.544 -12.198 1.00 70.56 175 THR A N 1
ATOM 1374 C CA . THR A 1 175 ? 10.988 -4.536 -13.231 1.00 70.56 175 THR A CA 1
ATOM 1375 C C . THR A 1 175 ? 11.480 -4.959 -14.624 1.00 70.56 175 THR A C 1
ATOM 1377 O O . THR A 1 175 ? 11.974 -4.141 -15.402 1.00 70.56 175 THR A O 1
ATOM 1380 N N . ALA A 1 176 ? 11.366 -6.254 -14.932 1.00 63.16 176 ALA A N 1
ATOM 1381 C CA . ALA A 1 176 ? 11.924 -6.925 -16.101 1.00 63.16 176 ALA A CA 1
ATOM 1382 C C . ALA A 1 176 ? 11.692 -6.196 -17.442 1.00 63.16 176 ALA A C 1
ATOM 1384 O O . ALA A 1 176 ? 10.660 -6.346 -18.091 1.00 63.16 176 ALA A O 1
ATOM 1385 N N . PHE A 1 177 ? 12.721 -5.480 -17.904 1.00 55.66 177 PHE A N 1
ATOM 1386 C CA . PHE A 1 177 ? 12.898 -5.020 -19.291 1.00 55.66 177 PHE A CA 1
ATOM 1387 C C . PHE A 1 177 ? 14.383 -5.059 -19.725 1.00 55.66 177 PHE A C 1
ATOM 1389 O O . PHE A 1 177 ? 14.796 -4.333 -20.627 1.00 55.66 177 PHE A O 1
ATOM 1396 N N . SER A 1 178 ? 15.203 -5.883 -19.066 1.00 52.44 178 SER A N 1
ATOM 1397 C CA . SER A 1 178 ? 16.670 -5.901 -19.167 1.00 52.44 178 SER A CA 1
ATOM 1398 C C . SER A 1 178 ? 17.204 -7.336 -19.079 1.00 52.44 178 SER A C 1
ATOM 1400 O O . SER A 1 178 ? 16.597 -8.167 -18.405 1.00 52.44 178 SER A O 1
ATOM 1402 N N . ASP A 1 179 ? 18.344 -7.614 -19.727 1.00 53.53 179 ASP A N 1
ATOM 1403 C CA . ASP A 1 179 ? 19.085 -8.886 -19.599 1.00 53.53 179 ASP A CA 1
ATOM 1404 C C . ASP A 1 179 ? 19.553 -9.145 -18.148 1.00 53.53 179 ASP A C 1
ATOM 1406 O O . ASP A 1 179 ? 19.817 -10.285 -17.768 1.00 53.53 179 ASP A O 1
ATOM 1410 N N . GLU A 1 180 ? 19.597 -8.094 -17.323 1.00 58.19 180 GLU A N 1
ATOM 1411 C CA . GLU A 1 180 ? 19.753 -8.151 -15.869 1.00 58.19 180 GLU A CA 1
ATOM 1412 C C . GLU A 1 180 ? 18.472 -7.605 -15.207 1.00 58.19 180 GLU A C 1
ATOM 1414 O O . GLU A 1 180 ? 18.294 -6.381 -15.155 1.00 58.19 180 GLU A O 1
ATOM 1419 N N . PRO A 1 181 ? 17.542 -8.471 -14.761 1.00 62.72 181 PRO A N 1
ATOM 1420 C CA . PRO A 1 181 ? 16.374 -8.045 -13.999 1.00 62.72 181 PRO A CA 1
ATOM 1421 C C . PRO A 1 181 ? 16.829 -7.469 -12.656 1.00 62.72 181 PRO A C 1
ATOM 1423 O O . PRO A 1 181 ? 17.550 -8.118 -11.895 1.00 62.72 181 PRO A O 1
ATOM 1426 N N . GLU A 1 182 ? 16.437 -6.227 -12.381 1.00 73.50 182 GLU A N 1
ATOM 1427 C CA . GLU A 1 182 ? 16.728 -5.571 -11.112 1.00 73.50 182 GLU A CA 1
ATOM 1428 C C . GLU A 1 182 ? 15.510 -5.693 -10.192 1.00 73.50 182 GLU A C 1
ATOM 1430 O O . GLU A 1 182 ? 14.440 -5.138 -10.469 1.00 73.50 182 GLU A O 1
ATOM 1435 N N . GLU A 1 183 ? 15.688 -6.430 -9.095 1.00 83.12 183 GLU A N 1
ATOM 1436 C CA . GLU A 1 183 ? 14.692 -6.556 -8.034 1.00 83.12 183 GLU A CA 1
ATOM 1437 C C . GLU A 1 183 ? 14.657 -5.279 -7.187 1.00 83.12 183 GLU A C 1
ATOM 1439 O O . GLU A 1 183 ? 15.670 -4.830 -6.641 1.00 83.12 183 GLU A O 1
ATOM 1444 N N . VAL A 1 184 ? 13.471 -4.685 -7.060 1.00 89.19 184 VAL A N 1
ATOM 1445 C CA . VAL A 1 184 ? 13.238 -3.480 -6.264 1.00 89.19 184 VAL A CA 1
ATOM 1446 C C . VAL A 1 184 ? 12.259 -3.787 -5.143 1.00 89.19 184 VAL A C 1
ATOM 1448 O O . VAL A 1 184 ? 11.102 -4.135 -5.374 1.00 89.19 184 VAL A O 1
ATOM 1451 N N . GLU A 1 185 ? 12.706 -3.586 -3.907 1.00 91.50 185 GLU A N 1
ATOM 1452 C CA . GLU A 1 185 ? 11.866 -3.747 -2.724 1.00 91.50 185 GLU A CA 1
ATOM 1453 C C . GLU A 1 185 ? 11.084 -2.460 -2.410 1.00 91.50 185 GLU A C 1
ATOM 1455 O O . GLU A 1 185 ? 11.648 -1.384 -2.167 1.00 91.50 185 GLU A O 1
ATOM 1460 N N . TRP A 1 186 ? 9.760 -2.584 -2.367 1.00 94.50 186 TRP A N 1
ATOM 1461 C CA . TRP A 1 186 ? 8.844 -1.594 -1.823 1.00 94.50 186 TRP A CA 1
ATOM 1462 C C . TRP A 1 186 ? 8.308 -2.074 -0.479 1.00 94.50 186 TRP A C 1
ATOM 1464 O O . TRP A 1 186 ? 7.701 -3.132 -0.387 1.00 94.50 186 TRP A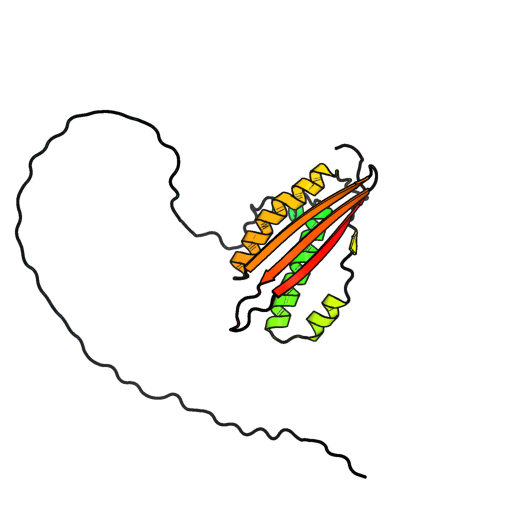 O 1
ATOM 1474 N N . GLU A 1 187 ? 8.483 -1.269 0.561 1.00 95.81 187 GLU A N 1
ATOM 1475 C CA . GLU A 1 187 ? 7.927 -1.519 1.889 1.00 95.81 187 GLU A CA 1
ATOM 1476 C C . GLU A 1 187 ? 7.258 -0.232 2.372 1.00 95.81 187 GLU A C 1
ATOM 1478 O O . GLU A 1 187 ? 7.858 0.846 2.300 1.00 95.81 187 GLU A O 1
ATOM 1483 N N . ILE A 1 188 ? 6.034 -0.349 2.888 1.00 97.56 188 ILE A N 1
ATOM 1484 C CA . ILE A 1 188 ? 5.317 0.742 3.548 1.00 97.56 188 ILE A CA 1
ATOM 1485 C C . ILE A 1 188 ? 4.634 0.237 4.819 1.00 97.56 188 ILE A C 1
ATOM 1487 O O . ILE A 1 188 ? 4.088 -0.868 4.872 1.00 97.56 188 ILE A O 1
ATOM 1491 N N . LYS A 1 189 ? 4.627 1.072 5.856 1.00 97.94 189 LYS A N 1
ATOM 1492 C CA . LYS A 1 189 ? 3.878 0.864 7.090 1.00 97.94 189 LYS A CA 1
ATOM 1493 C C . LYS A 1 189 ? 2.916 2.026 7.301 1.00 97.94 189 LYS A C 1
ATOM 1495 O O . LYS A 1 189 ? 3.340 3.159 7.496 1.00 97.94 189 LYS A O 1
ATOM 1500 N N . ILE A 1 190 ? 1.622 1.730 7.260 1.00 98.00 190 ILE A N 1
ATOM 1501 C CA . ILE A 1 190 ? 0.541 2.706 7.393 1.00 98.00 190 ILE A CA 1
ATOM 1502 C C . ILE A 1 190 ? -0.124 2.523 8.751 1.00 98.00 190 ILE A C 1
ATOM 1504 O O . ILE A 1 190 ? -0.784 1.510 8.986 1.00 98.00 190 ILE A O 1
ATOM 1508 N N . HIS A 1 191 ? 0.038 3.498 9.637 1.00 97.44 191 HIS A N 1
ATOM 1509 C CA . HIS A 1 191 ? -0.623 3.546 10.939 1.00 97.44 191 HIS A CA 1
ATOM 1510 C C . HIS A 1 191 ? -2.024 4.136 10.834 1.00 97.44 191 HIS A C 1
ATOM 1512 O O . HIS A 1 191 ? -2.314 4.938 9.946 1.00 97.44 191 HIS A O 1
ATOM 1518 N N . TYR A 1 192 ? -2.896 3.732 11.750 1.00 96.31 192 TYR A N 1
ATOM 1519 C CA . TYR A 1 192 ? -4.276 4.193 11.824 1.00 96.31 192 TYR A CA 1
ATOM 1520 C C . TYR A 1 192 ? -4.805 4.133 13.258 1.00 96.31 192 TYR A C 1
ATOM 1522 O O . TYR A 1 192 ? -4.409 3.265 14.044 1.00 96.31 192 TYR A O 1
ATOM 1530 N N . HIS A 1 193 ? -5.759 5.007 13.579 1.00 94.56 193 HIS A N 1
ATOM 1531 C CA . HIS A 1 193 ? -6.539 4.890 14.808 1.00 94.56 193 HIS A CA 1
ATOM 1532 C C . HIS A 1 193 ? -7.655 3.860 14.616 1.00 94.56 193 HIS A C 1
ATOM 1534 O O . HIS A 1 193 ? -8.363 3.865 13.607 1.00 94.56 193 HIS A O 1
ATOM 1540 N N . SER A 1 194 ? -7.787 2.959 15.586 1.00 90.44 194 SER A N 1
ATOM 1541 C CA . SER A 1 194 ? -8.781 1.886 15.584 1.00 90.44 194 SER A CA 1
ATOM 1542 C C . SER A 1 194 ? -9.945 2.257 16.496 1.00 90.44 194 SER A C 1
ATOM 1544 O O . SER A 1 194 ? -9.734 2.764 17.597 1.00 90.44 194 SER A O 1
ATOM 1546 N N . SER A 1 195 ? -11.177 1.977 16.069 1.00 84.69 195 SER A N 1
ATOM 1547 C CA . SER A 1 195 ? -12.373 2.156 16.907 1.00 84.69 195 SER A CA 1
ATOM 1548 C C . SER A 1 195 ? -12.618 1.000 17.888 1.00 84.69 195 SER A C 1
ATOM 1550 O O . SER A 1 195 ? -13.630 0.989 18.586 1.00 84.69 195 SER A O 1
ATOM 1552 N N . GLY A 1 196 ? -11.715 0.015 17.962 1.00 64.31 196 GLY A N 1
ATOM 1553 C CA . GLY A 1 196 ? -11.742 -1.077 18.942 1.00 64.31 196 GLY A CA 1
ATOM 1554 C C . GLY A 1 196 ? -12.809 -2.159 18.726 1.00 64.31 196 GLY A C 1
ATOM 1555 O O . GLY A 1 196 ? -12.664 -3.257 19.260 1.00 64.31 196 GLY A O 1
ATOM 1556 N N . ALA A 1 197 ? -13.845 -1.910 17.923 1.00 60.25 197 ALA A N 1
ATOM 1557 C CA . ALA A 1 197 ? -14.823 -2.923 17.529 1.00 60.25 197 ALA A CA 1
ATOM 1558 C C . ALA A 1 197 ? -14.259 -3.760 16.366 1.00 60.25 197 ALA A C 1
ATOM 1560 O O . ALA A 1 197 ? -13.927 -3.211 15.322 1.00 60.25 197 ALA A O 1
ATOM 1561 N N . SER A 1 198 ? -14.100 -5.074 16.551 1.00 52.56 198 SER A N 1
ATOM 1562 C CA . SER A 1 198 ? -13.544 -6.011 15.550 1.00 52.56 198 SER A CA 1
ATOM 1563 C C . SER A 1 198 ? -14.642 -6.803 14.846 1.00 52.56 198 SER A C 1
ATOM 1565 O O . SER A 1 198 ? -15.577 -7.228 15.557 1.00 52.56 198 SER A O 1
#